Protein AF-A0A8E2AVJ6-F1 (afdb_monomer_lite)

Foldseek 3Di:
DDDDDPVVVVVVVVVLCVDPVSVVQVVLLVVLLVLLVVLAQDDVLQVCLVPLLLLLLLLLLVPQFDCVPSVVLSVVCCVQQVALVSLLPDDLVVQLVSRPVRPPSNVSSVQNNQLSVVCVVQNQDQPPWDFAPEWDWAWDDDPDPRDIDIDIDGDGTDSCRVGRNPYQSSVLSNQCRHNDDCSNQPRQGPDPSSQLNLQSCCCNVVQFGADSRPGTDHGNDSVNSNVSSCVSDPDDD

Structure (mmCIF, N/CA/C/O backbone):
data_AF-A0A8E2AVJ6-F1
#
_entry.id   AF-A0A8E2AVJ6-F1
#
loop_
_atom_site.group_PDB
_atom_site.id
_atom_site.type_symbol
_atom_site.label_atom_id
_atom_site.label_alt_id
_atom_site.label_comp_id
_atom_site.label_asym_id
_atom_site.label_entity_id
_atom_site.label_seq_id
_atom_site.pdbx_PDB_ins_code
_atom_site.Cartn_x
_atom_site.Cartn_y
_atom_site.Cartn_z
_atom_site.occupancy
_atom_site.B_iso_or_equiv
_atom_site.auth_seq_id
_atom_site.auth_comp_id
_atom_site.auth_asym_id
_atom_site.auth_atom_id
_atom_site.pdbx_PDB_model_num
ATOM 1 N N . MET A 1 1 ? -4.496 10.440 -44.501 1.00 38.56 1 MET A N 1
ATOM 2 C CA . MET A 1 1 ? -4.068 9.727 -43.278 1.00 38.56 1 MET A CA 1
ATOM 3 C C . MET A 1 1 ? -4.350 8.251 -43.490 1.00 38.56 1 MET A C 1
ATOM 5 O O . MET A 1 1 ? -5.508 7.864 -43.513 1.00 38.56 1 MET A O 1
ATOM 9 N N . SER A 1 2 ? -3.308 7.478 -43.796 1.00 46.31 2 SER A N 1
ATOM 10 C CA . SER A 1 2 ? -3.407 6.064 -44.172 1.00 46.31 2 SER A CA 1
ATOM 11 C C . SER A 1 2 ? -3.612 5.195 -42.933 1.00 46.31 2 SER A C 1
ATOM 13 O O . SER A 1 2 ? -2.750 5.167 -42.057 1.00 46.31 2 SER A O 1
ATOM 15 N N . LEU A 1 3 ? -4.740 4.488 -42.880 1.00 50.88 3 LEU A N 1
ATOM 16 C CA . LEU A 1 3 ? -4.953 3.345 -41.998 1.00 50.88 3 LEU A CA 1
ATOM 17 C C . LEU A 1 3 ? -4.082 2.195 -42.522 1.00 50.88 3 LEU A C 1
ATOM 19 O O . LEU A 1 3 ? -4.488 1.485 -43.439 1.00 50.88 3 LEU A O 1
ATOM 23 N N . LEU A 1 4 ? -2.871 2.036 -41.982 1.00 48.78 4 LEU A N 1
ATOM 24 C CA . LEU A 1 4 ? -2.108 0.805 -42.188 1.00 48.78 4 LEU A CA 1
ATOM 25 C C . LEU A 1 4 ? -2.917 -0.354 -41.592 1.00 48.78 4 LEU A C 1
ATOM 27 O O . LEU A 1 4 ? -3.262 -0.348 -40.409 1.00 48.78 4 LEU A O 1
ATOM 31 N N . SER A 1 5 ? -3.258 -1.318 -42.444 1.00 56.50 5 SER A N 1
ATOM 32 C CA . SER A 1 5 ? -3.921 -2.563 -42.065 1.00 56.50 5 SER A CA 1
ATOM 33 C C . SER A 1 5 ? -3.093 -3.287 -40.999 1.00 56.50 5 SER A C 1
ATOM 35 O O . SER A 1 5 ? -1.865 -3.326 -41.082 1.00 56.50 5 SER A O 1
ATOM 37 N N . SER A 1 6 ? -3.733 -3.917 -40.007 1.00 56.34 6 SER A N 1
ATOM 38 C CA . SER A 1 6 ? -3.020 -4.669 -38.957 1.00 56.34 6 SER A CA 1
ATOM 39 C C . SER A 1 6 ? -2.147 -5.805 -39.513 1.00 56.34 6 SER A C 1
ATOM 41 O O . SER A 1 6 ? -1.247 -6.284 -38.817 1.00 56.34 6 SER A O 1
ATOM 43 N N . ALA A 1 7 ? -2.398 -6.234 -40.756 1.00 58.59 7 ALA A N 1
ATOM 44 C CA . ALA A 1 7 ? -1.598 -7.215 -41.479 1.00 58.59 7 ALA A CA 1
ATOM 45 C C . ALA A 1 7 ? -0.201 -6.686 -41.867 1.00 58.59 7 ALA A C 1
ATOM 47 O O . ALA A 1 7 ? 0.767 -7.444 -41.783 1.00 58.59 7 ALA A O 1
ATOM 48 N N . ASP A 1 8 ? -0.076 -5.398 -42.208 1.00 56.91 8 ASP A N 1
ATOM 49 C CA . ASP A 1 8 ? 1.192 -4.784 -42.630 1.00 56.91 8 ASP A CA 1
ATOM 50 C C . ASP A 1 8 ? 2.140 -4.568 -41.444 1.00 56.91 8 ASP A C 1
ATOM 52 O O . ASP A 1 8 ? 3.323 -4.899 -41.526 1.00 56.91 8 ASP A O 1
ATOM 56 N N . ALA A 1 9 ? 1.609 -4.162 -40.285 1.00 58.19 9 ALA A N 1
ATOM 57 C CA . ALA A 1 9 ? 2.394 -4.060 -39.052 1.00 58.19 9 ALA A CA 1
ATOM 58 C C . ALA A 1 9 ? 3.022 -5.415 -38.660 1.00 58.19 9 ALA A C 1
ATOM 60 O O . ALA A 1 9 ? 4.187 -5.493 -38.274 1.00 58.19 9 ALA A O 1
ATOM 61 N N . HIS A 1 10 ? 2.282 -6.519 -38.822 1.00 61.09 10 HIS A N 1
ATOM 62 C CA . HIS A 1 10 ? 2.801 -7.864 -38.548 1.00 61.09 10 HIS A CA 1
ATOM 63 C C . HIS A 1 10 ? 3.882 -8.308 -39.544 1.00 61.09 10 HIS A C 1
ATOM 65 O O . HIS A 1 10 ? 4.732 -9.124 -39.181 1.00 61.09 10 HIS A O 1
ATOM 71 N N . ALA A 1 11 ? 3.867 -7.815 -40.785 1.00 67.25 11 ALA A N 1
ATOM 72 C CA . ALA A 1 11 ? 4.906 -8.105 -41.770 1.00 67.25 11 ALA A CA 1
ATOM 73 C C . ALA A 1 11 ? 6.222 -7.384 -41.430 1.00 67.25 11 ALA A C 1
ATOM 75 O O . ALA A 1 11 ? 7.287 -8.004 -41.488 1.00 67.25 11 ALA A O 1
ATOM 76 N N . GLU A 1 12 ? 6.154 -6.129 -40.980 1.00 68.19 12 GLU A N 1
ATOM 77 C CA . GLU A 1 12 ? 7.322 -5.354 -40.539 1.00 68.19 12 GLU A CA 1
ATOM 78 C C . GLU A 1 12 ? 8.009 -5.975 -39.311 1.00 68.19 12 GLU A C 1
ATOM 80 O O . GLU A 1 12 ? 9.231 -6.149 -39.304 1.00 68.19 12 GLU A O 1
ATOM 85 N N . TYR A 1 13 ? 7.248 -6.433 -38.308 1.00 73.38 13 TYR A N 1
ATOM 86 C CA . TYR A 1 13 ? 7.834 -7.123 -37.149 1.00 73.38 13 TYR A CA 1
ATOM 87 C C . TYR A 1 13 ? 8.531 -8.438 -37.528 1.00 73.38 13 TYR A C 1
ATOM 89 O O . TYR A 1 13 ? 9.578 -8.765 -36.965 1.00 73.38 13 TYR A O 1
ATOM 97 N N . ARG A 1 14 ? 8.014 -9.189 -38.514 1.00 77.25 14 ARG A N 1
ATOM 98 C CA . ARG A 1 14 ? 8.672 -10.423 -38.993 1.00 77.25 14 ARG A CA 1
ATOM 99 C C . ARG A 1 14 ? 10.053 -10.151 -39.585 1.00 77.25 14 ARG A C 1
ATOM 101 O O . ARG A 1 14 ? 10.930 -11.005 -39.459 1.00 77.25 14 ARG A O 1
ATOM 108 N N . LEU A 1 15 ? 10.259 -8.994 -40.215 1.00 82.88 15 LEU A N 1
ATOM 109 C CA . LEU A 1 15 ? 11.565 -8.603 -40.748 1.00 82.88 15 LEU A CA 1
ATOM 110 C C . LEU A 1 15 ? 12.562 -8.302 -39.623 1.00 82.88 15 LEU A C 1
ATOM 112 O O . LEU A 1 15 ? 13.710 -8.736 -39.708 1.00 82.88 15 LEU A O 1
ATOM 116 N N . LEU A 1 16 ? 12.121 -7.666 -38.532 1.00 83.81 16 LEU A N 1
ATOM 117 C CA . LEU A 1 16 ? 12.961 -7.435 -37.351 1.00 83.81 16 LEU A CA 1
ATOM 118 C C . LEU A 1 16 ? 13.447 -8.750 -36.730 1.00 83.81 16 LEU A C 1
ATOM 120 O O . LEU A 1 16 ? 14.627 -8.879 -36.420 1.00 83.81 16 LEU A O 1
ATOM 124 N N . PHE A 1 17 ? 12.590 -9.771 -36.632 1.00 82.56 17 PHE A N 1
ATOM 125 C CA . PHE A 1 17 ? 12.992 -11.082 -36.100 1.00 82.56 17 PHE A CA 1
ATOM 126 C C . PHE A 1 17 ? 14.000 -11.844 -36.974 1.00 82.56 17 PHE A C 1
ATOM 128 O O . PHE A 1 17 ? 14.645 -12.772 -36.481 1.00 82.56 17 PHE A O 1
ATOM 135 N N . ARG A 1 18 ? 14.177 -11.459 -38.246 1.00 88.75 18 ARG A N 1
ATOM 136 C CA . ARG A 1 18 ? 15.250 -11.991 -39.104 1.00 88.75 18 ARG A CA 1
ATOM 137 C C . ARG A 1 18 ? 16.607 -11.349 -38.813 1.00 88.75 18 ARG A C 1
ATOM 139 O O . ARG A 1 18 ? 17.624 -11.936 -39.169 1.00 88.75 18 ARG A O 1
ATOM 146 N N . ASN A 1 19 ? 16.642 -10.183 -38.165 1.00 92.81 19 ASN A N 1
ATOM 147 C CA . ASN A 1 19 ? 17.881 -9.535 -37.751 1.00 92.81 19 ASN A CA 1
ATOM 148 C C . ASN A 1 19 ? 18.444 -10.233 -36.488 1.00 92.81 19 ASN A C 1
ATOM 150 O O . ASN A 1 19 ? 17.782 -10.226 -35.444 1.00 92.81 19 ASN A O 1
ATOM 154 N N . PRO A 1 20 ? 19.661 -10.812 -36.534 1.00 93.62 20 PRO A N 1
ATOM 155 C CA . PRO A 1 20 ? 20.232 -11.531 -35.392 1.00 93.62 20 PRO A CA 1
ATOM 156 C C . PRO A 1 20 ? 20.417 -10.665 -34.140 1.00 93.62 20 PRO A C 1
ATOM 158 O O . PRO A 1 20 ? 20.175 -11.142 -33.032 1.00 93.62 20 PRO A O 1
ATOM 161 N N . CYS A 1 21 ? 20.790 -9.391 -34.302 1.00 92.38 21 CYS A N 1
ATOM 162 C CA . CYS A 1 21 ? 20.973 -8.460 -33.189 1.00 92.38 21 CYS A CA 1
ATOM 163 C C . CYS A 1 21 ? 19.642 -8.164 -32.496 1.00 92.38 21 CYS A C 1
ATOM 165 O O . CYS A 1 21 ? 19.563 -8.230 -31.270 1.00 92.38 21 CYS A O 1
ATOM 167 N N . PHE A 1 22 ? 18.582 -7.907 -33.270 1.00 92.31 22 PHE A N 1
ATOM 168 C CA . PHE A 1 22 ? 17.245 -7.705 -32.713 1.00 92.31 22 PHE A CA 1
ATOM 169 C C . PHE A 1 22 ? 16.729 -8.967 -32.021 1.00 92.31 22 PHE A C 1
ATOM 171 O O . PHE A 1 22 ? 16.208 -8.885 -30.914 1.00 92.31 22 PHE A O 1
ATOM 178 N N . ARG A 1 23 ? 16.912 -10.146 -32.629 1.00 92.00 23 ARG A N 1
ATOM 179 C CA . ARG A 1 23 ? 16.519 -11.417 -32.011 1.00 92.00 23 ARG A CA 1
ATOM 180 C C . ARG A 1 23 ? 17.236 -11.634 -30.679 1.00 92.00 23 ARG A C 1
ATOM 182 O O . ARG A 1 23 ? 16.586 -12.018 -29.712 1.00 92.00 23 ARG A O 1
ATOM 189 N N . ASN A 1 24 ? 18.540 -11.369 -30.618 1.00 93.81 24 ASN A N 1
ATOM 190 C CA . ASN A 1 24 ? 19.306 -11.471 -29.379 1.00 93.81 24 ASN A CA 1
ATOM 191 C C . ASN A 1 24 ? 18.798 -10.479 -28.324 1.00 93.81 24 ASN A C 1
ATOM 193 O O . ASN A 1 24 ? 18.493 -10.883 -27.207 1.00 93.81 24 ASN A O 1
ATOM 197 N N . PHE A 1 25 ? 18.624 -9.206 -28.696 1.00 93.19 25 PHE A N 1
ATOM 198 C CA . PHE A 1 25 ? 18.045 -8.190 -27.817 1.00 93.19 25 PHE A CA 1
ATOM 199 C C . PHE A 1 25 ? 16.671 -8.612 -27.281 1.00 93.19 25 PHE A C 1
ATOM 201 O O . PHE A 1 25 ? 16.453 -8.577 -26.075 1.00 93.19 25 PHE A O 1
ATOM 208 N N . TYR A 1 26 ? 15.769 -9.066 -28.155 1.00 92.94 26 TYR A N 1
ATOM 209 C CA . TYR A 1 26 ? 14.426 -9.508 -27.790 1.00 92.94 26 TYR A CA 1
ATOM 210 C C . TYR A 1 26 ? 14.458 -10.671 -26.796 1.00 92.94 26 TYR A C 1
ATOM 212 O O . TYR A 1 26 ? 13.758 -10.637 -25.788 1.00 92.94 26 TYR A O 1
ATOM 220 N N . VAL A 1 27 ? 15.287 -11.689 -27.046 1.00 94.69 27 VAL A N 1
ATOM 221 C CA . VAL A 1 27 ? 15.439 -12.836 -26.137 1.00 94.69 27 VAL A CA 1
ATOM 222 C C . VAL A 1 27 ? 15.935 -12.369 -24.769 1.00 94.69 27 VAL A C 1
ATOM 224 O O . VAL A 1 27 ? 15.353 -12.739 -23.750 1.00 94.69 27 VAL A O 1
ATOM 227 N N . THR A 1 28 ? 16.966 -11.525 -24.734 1.00 96.19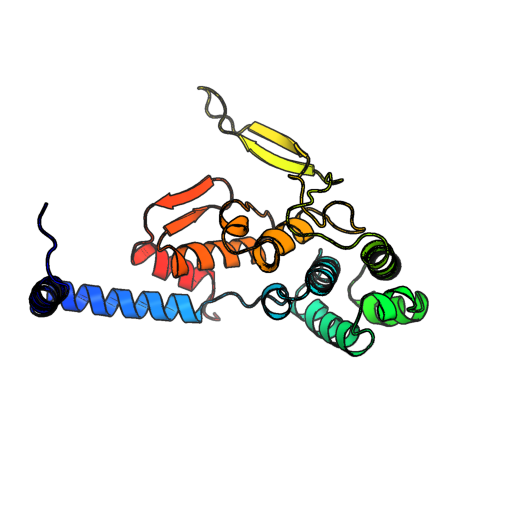 28 THR A N 1
ATOM 228 C CA . THR A 1 28 ? 17.519 -10.989 -23.485 1.00 96.19 28 THR A CA 1
ATOM 229 C C . THR A 1 28 ? 16.489 -10.148 -22.731 1.00 96.19 28 THR A C 1
ATOM 231 O O . THR A 1 28 ? 16.283 -10.358 -21.536 1.00 96.19 28 THR A O 1
ATOM 234 N N . PHE A 1 29 ? 15.775 -9.269 -23.435 1.00 95.81 29 PHE A N 1
ATOM 235 C CA . PHE A 1 29 ? 14.697 -8.460 -22.877 1.00 95.81 29 PHE A CA 1
ATOM 236 C C . PHE A 1 29 ? 13.585 -9.327 -22.280 1.00 95.81 29 PHE A C 1
ATOM 238 O O . PHE A 1 29 ? 13.224 -9.146 -21.121 1.00 95.81 29 PHE A O 1
ATOM 245 N N . MET A 1 30 ? 13.079 -10.317 -23.021 1.00 96.44 30 MET A N 1
ATOM 246 C CA . MET A 1 30 ? 12.016 -11.203 -22.534 1.00 96.44 30 MET A CA 1
ATOM 247 C C . MET A 1 30 ? 12.467 -12.039 -21.330 1.00 96.44 30 MET A C 1
ATOM 249 O O . MET A 1 30 ? 11.681 -12.267 -20.409 1.00 96.44 30 MET A O 1
ATOM 253 N N . CYS A 1 31 ? 13.734 -12.461 -21.291 1.00 96.94 31 CYS A N 1
ATOM 254 C CA . CYS A 1 31 ? 14.319 -13.123 -20.127 1.00 96.94 31 CYS A CA 1
ATOM 255 C C . CYS A 1 31 ? 14.351 -12.202 -18.899 1.00 96.94 31 CYS A C 1
ATOM 257 O O . CYS A 1 31 ? 13.919 -12.621 -17.824 1.00 96.94 31 CYS A O 1
ATOM 259 N N . ALA A 1 32 ? 14.821 -10.960 -19.042 1.00 96.62 32 ALA A N 1
ATOM 260 C CA . ALA A 1 32 ? 14.840 -9.984 -17.952 1.00 96.62 32 ALA A CA 1
ATOM 261 C C . ALA A 1 32 ? 13.423 -9.630 -17.480 1.00 96.62 32 ALA A C 1
ATOM 263 O O . ALA A 1 32 ? 13.143 -9.686 -16.284 1.00 96.62 32 ALA A O 1
ATOM 264 N N . TYR A 1 33 ? 12.499 -9.385 -18.409 1.00 97.19 33 TYR A N 1
ATOM 265 C CA . TYR A 1 33 ? 11.101 -9.086 -18.107 1.00 97.19 33 TYR A CA 1
ATOM 266 C C . TYR A 1 33 ? 10.410 -10.242 -17.366 1.00 97.19 33 TYR A C 1
ATOM 268 O O . TYR A 1 33 ? 9.702 -10.025 -16.383 1.00 97.19 33 TYR A O 1
ATOM 276 N N . ARG A 1 34 ? 10.677 -11.497 -17.761 1.00 97.50 34 ARG A N 1
ATOM 277 C CA . ARG A 1 34 ? 10.186 -12.684 -17.041 1.00 97.50 34 ARG A CA 1
ATOM 278 C C . ARG A 1 34 ? 10.765 -12.785 -15.631 1.00 97.50 34 ARG A C 1
ATOM 280 O O . ARG A 1 34 ? 10.045 -13.162 -14.711 1.00 97.50 34 ARG A O 1
ATOM 287 N N . ARG A 1 35 ? 12.050 -12.479 -15.438 1.00 97.19 35 ARG A N 1
ATOM 288 C CA . ARG A 1 35 ? 12.658 -12.469 -14.097 1.00 97.19 35 ARG A CA 1
ATOM 289 C C . ARG A 1 35 ? 12.039 -11.377 -13.226 1.00 97.19 35 ARG A C 1
ATOM 291 O O . ARG A 1 35 ? 11.692 -11.665 -12.089 1.00 97.19 35 ARG A O 1
ATOM 298 N N . LEU A 1 36 ? 11.809 -10.186 -13.779 1.00 97.38 36 LEU A N 1
ATOM 299 C CA . LEU A 1 36 ? 11.120 -9.100 -13.084 1.00 97.38 36 LEU A CA 1
ATOM 300 C C . LEU A 1 36 ? 9.688 -9.492 -12.690 1.00 97.38 36 LEU A C 1
ATOM 302 O O . LEU A 1 36 ? 9.267 -9.219 -11.570 1.00 97.38 36 LEU A O 1
ATOM 306 N N . TYR A 1 37 ? 8.951 -10.179 -13.569 1.00 97.12 37 TYR A N 1
ATOM 307 C CA . TYR A 1 37 ? 7.633 -10.737 -13.243 1.00 97.12 37 TYR A CA 1
ATOM 308 C C . TYR A 1 37 ? 7.694 -11.677 -12.032 1.00 97.12 37 TYR A C 1
ATOM 310 O O . TYR A 1 37 ? 6.914 -11.530 -11.093 1.00 97.12 37 TYR A O 1
ATOM 318 N N . LEU A 1 38 ? 8.645 -12.615 -12.033 1.00 96.69 38 LEU A N 1
ATOM 319 C CA . LEU A 1 38 ? 8.843 -13.558 -10.930 1.00 96.69 38 LEU A CA 1
ATOM 320 C C . LEU A 1 38 ? 9.338 -12.872 -9.650 1.00 96.69 38 LEU A C 1
ATOM 322 O O . LEU A 1 38 ? 9.121 -13.397 -8.565 1.00 96.69 38 LEU A O 1
ATOM 326 N N . ALA A 1 39 ? 9.953 -11.695 -9.770 1.00 97.00 39 ALA A N 1
ATOM 327 C CA . ALA A 1 39 ? 10.459 -10.920 -8.648 1.00 97.00 39 ALA A CA 1
ATOM 328 C C . ALA A 1 39 ? 9.393 -10.051 -7.949 1.00 97.00 39 ALA A C 1
ATOM 330 O O . ALA A 1 39 ? 9.739 -9.243 -7.083 1.00 97.00 39 ALA A O 1
ATOM 331 N N . LYS A 1 40 ? 8.111 -10.185 -8.319 1.00 97.56 40 LYS A N 1
ATOM 332 C CA . LYS A 1 40 ? 6.998 -9.402 -7.768 1.00 97.56 40 LYS A CA 1
ATOM 333 C C . LYS A 1 40 ? 6.957 -9.469 -6.231 1.00 97.56 40 LYS A C 1
ATOM 335 O O . LYS A 1 40 ? 6.796 -10.560 -5.681 1.00 97.56 40 LYS A O 1
ATOM 340 N N . PRO A 1 41 ? 7.005 -8.324 -5.524 1.00 96.44 41 PRO A N 1
ATOM 341 C CA . PRO A 1 41 ? 6.795 -8.296 -4.080 1.00 96.44 41 PRO A CA 1
ATOM 342 C C . PRO A 1 41 ? 5.394 -8.784 -3.705 1.00 96.44 41 PRO A C 1
ATOM 344 O O . PRO A 1 41 ? 4.395 -8.287 -4.228 1.00 96.44 41 PRO A O 1
ATOM 347 N N . ILE A 1 42 ? 5.323 -9.735 -2.773 1.00 94.81 42 ILE A N 1
ATOM 348 C CA . ILE A 1 42 ? 4.062 -10.299 -2.284 1.00 94.81 42 ILE A CA 1
ATOM 349 C C . ILE A 1 42 ? 3.628 -9.522 -1.043 1.00 94.81 42 ILE A C 1
ATOM 351 O O . ILE A 1 42 ? 4.248 -9.628 0.015 1.00 94.81 42 ILE A O 1
ATOM 355 N N . LEU A 1 43 ? 2.547 -8.755 -1.174 1.00 97.25 43 LEU A N 1
ATOM 356 C CA . LEU A 1 43 ? 1.973 -7.964 -0.090 1.00 97.25 43 LEU A CA 1
ATOM 357 C C . LEU A 1 43 ? 0.563 -8.455 0.233 1.00 97.25 43 LEU A C 1
ATOM 359 O O . LEU A 1 43 ? -0.255 -8.648 -0.665 1.00 97.25 43 LEU A O 1
ATOM 363 N N . ILE A 1 44 ? 0.263 -8.623 1.524 1.00 97.81 44 ILE A N 1
ATOM 364 C CA . ILE A 1 44 ? -1.057 -9.089 1.974 1.00 97.81 44 ILE A CA 1
ATOM 365 C C . ILE A 1 44 ? -2.172 -8.125 1.553 1.00 97.81 44 ILE A C 1
ATOM 367 O O . ILE A 1 44 ? -3.279 -8.565 1.272 1.00 97.81 44 ILE A O 1
ATOM 371 N N . GLN A 1 45 ? -1.868 -6.829 1.427 1.00 98.19 45 GLN A N 1
ATOM 372 C CA . GLN A 1 45 ? -2.806 -5.815 0.951 1.00 98.19 45 GLN A CA 1
ATOM 373 C C . GLN A 1 45 ? -3.324 -6.099 -0.462 1.00 98.19 45 GLN A C 1
ATOM 375 O O . GLN A 1 45 ? -4.473 -5.787 -0.746 1.00 98.19 45 GLN A O 1
ATOM 380 N N . GLU A 1 46 ? -2.512 -6.704 -1.335 1.00 97.25 46 GLU A N 1
ATOM 381 C CA . GLU A 1 46 ? -2.949 -7.080 -2.684 1.00 97.25 46 GLU A CA 1
ATOM 382 C C . GLU A 1 46 ? -3.941 -8.250 -2.650 1.00 97.25 46 GLU A C 1
ATOM 384 O O . GLU A 1 46 ? -4.863 -8.293 -3.456 1.00 97.25 46 GLU A O 1
ATOM 389 N N . GLN A 1 47 ? -3.781 -9.175 -1.699 1.00 97.06 47 GLN A N 1
ATOM 390 C CA . GLN A 1 47 ? -4.645 -10.355 -1.559 1.00 97.06 47 GLN A CA 1
ATOM 391 C C . GLN A 1 47 ? -6.038 -10.026 -1.017 1.00 97.06 47 GLN A C 1
ATOM 393 O O . GLN A 1 47 ? -6.954 -10.823 -1.178 1.00 97.06 47 GLN A O 1
ATOM 398 N N . VAL A 1 48 ? -6.190 -8.878 -0.356 1.00 97.69 48 VAL A N 1
ATOM 399 C CA . VAL A 1 48 ? -7.460 -8.425 0.238 1.00 97.69 48 VAL A CA 1
ATOM 400 C C . VAL A 1 48 ? -7.910 -7.081 -0.335 1.00 97.69 48 VAL A C 1
ATOM 402 O O . VAL A 1 48 ? -8.656 -6.347 0.305 1.00 97.69 48 VAL A O 1
ATOM 405 N N . ALA A 1 49 ? -7.415 -6.727 -1.523 1.00 97.31 49 ALA A N 1
ATOM 406 C CA . ALA A 1 49 ? -7.614 -5.422 -2.152 1.00 97.31 49 ALA A CA 1
ATOM 407 C C . ALA A 1 49 ? -9.085 -5.102 -2.484 1.00 97.31 49 ALA A C 1
ATOM 409 O O . ALA A 1 49 ? -9.443 -3.935 -2.630 1.00 97.31 49 ALA A O 1
ATOM 410 N N . ASP A 1 50 ? -9.928 -6.128 -2.591 1.00 96.62 50 ASP A N 1
ATOM 411 C CA . ASP A 1 50 ? -11.376 -6.039 -2.781 1.00 96.62 50 ASP A CA 1
ATOM 412 C C . ASP A 1 50 ? -12.134 -5.624 -1.507 1.00 96.62 50 ASP A C 1
ATOM 414 O O . ASP A 1 50 ? -13.293 -5.218 -1.581 1.00 96.62 50 ASP A O 1
ATOM 418 N N . ASP A 1 51 ? -11.473 -5.665 -0.348 1.00 97.62 51 ASP A N 1
ATOM 419 C CA . ASP A 1 51 ? -12.030 -5.306 0.952 1.00 97.62 51 ASP A CA 1
ATOM 420 C C . ASP A 1 51 ? -11.166 -4.219 1.631 1.00 97.62 51 ASP A C 1
ATOM 422 O O . ASP A 1 51 ? -10.198 -4.512 2.349 1.00 97.62 51 ASP A O 1
ATOM 426 N N . PRO A 1 52 ? -11.520 -2.927 1.461 1.00 97.38 52 PRO A N 1
ATOM 427 C CA . PRO A 1 52 ? -10.788 -1.824 2.073 1.00 97.38 52 PRO A CA 1
ATOM 428 C C . PRO A 1 52 ? -10.684 -1.917 3.597 1.00 97.38 52 PRO A C 1
ATOM 430 O O . PRO A 1 52 ? -9.700 -1.448 4.169 1.00 97.38 52 PRO A O 1
ATOM 433 N N . TRP A 1 53 ? -11.672 -2.513 4.276 1.00 98.44 53 TRP A N 1
ATOM 434 C CA . TRP A 1 53 ? -11.606 -2.701 5.724 1.00 98.44 53 TRP A CA 1
ATOM 435 C C . TRP A 1 53 ? -10.473 -3.668 6.084 1.00 98.44 53 TRP A C 1
ATOM 437 O O . TRP A 1 53 ? -9.636 -3.339 6.930 1.00 98.44 53 TRP A O 1
ATOM 447 N N . LYS A 1 54 ? -10.354 -4.800 5.380 1.00 98.56 54 LYS A N 1
ATOM 448 C CA . LYS A 1 54 ? -9.236 -5.741 5.565 1.00 98.56 54 LYS A CA 1
ATOM 449 C C . LYS A 1 54 ? -7.880 -5.120 5.244 1.00 98.56 54 LYS A C 1
ATOM 451 O O . LYS A 1 54 ? -6.938 -5.337 6.008 1.00 98.56 54 LYS A O 1
ATOM 456 N N . VAL A 1 55 ? -7.766 -4.305 4.191 1.00 98.50 55 VAL A N 1
ATOM 457 C CA . VAL A 1 55 ? -6.513 -3.582 3.878 1.00 98.50 55 VAL A CA 1
ATOM 458 C C . VAL A 1 55 ? -6.091 -2.671 5.035 1.00 98.50 55 VAL A C 1
ATOM 460 O O . VAL A 1 55 ? -4.918 -2.660 5.415 1.00 98.50 55 VAL A O 1
ATOM 463 N N . LEU A 1 56 ? -7.033 -1.945 5.644 1.00 98.38 56 LEU A N 1
ATOM 464 C CA . LEU A 1 56 ? -6.749 -1.071 6.787 1.00 98.38 56 LEU A CA 1
ATOM 465 C C . LEU A 1 56 ? -6.347 -1.863 8.041 1.00 98.38 56 LEU A C 1
ATOM 467 O O . LEU A 1 56 ? -5.425 -1.453 8.751 1.00 98.38 56 LEU A O 1
ATOM 471 N N . ILE A 1 57 ? -6.977 -3.014 8.297 1.00 98.31 57 ILE A N 1
ATOM 472 C CA . ILE A 1 57 ? -6.596 -3.917 9.395 1.00 98.31 57 ILE A CA 1
ATOM 473 C C . ILE A 1 57 ? -5.181 -4.468 9.180 1.00 98.31 57 ILE A C 1
ATOM 475 O O . ILE A 1 57 ? -4.355 -4.406 10.096 1.00 98.31 57 ILE A O 1
ATOM 479 N N . ALA A 1 58 ? -4.865 -4.936 7.969 1.00 98.12 58 ALA A N 1
ATOM 480 C CA . ALA A 1 58 ? -3.528 -5.408 7.621 1.00 98.12 58 ALA A CA 1
ATOM 481 C C . ALA A 1 58 ? -2.475 -4.308 7.827 1.00 98.12 58 ALA A C 1
ATOM 483 O O . ALA A 1 58 ? -1.463 -4.533 8.496 1.00 98.12 58 ALA A O 1
ATOM 484 N N . ALA A 1 59 ? -2.735 -3.093 7.331 1.00 97.75 59 ALA A N 1
ATOM 485 C CA . ALA A 1 59 ? -1.831 -1.960 7.497 1.00 97.75 59 ALA A CA 1
ATOM 486 C C . ALA A 1 59 ? -1.601 -1.605 8.978 1.00 97.75 59 ALA A C 1
ATOM 488 O O . ALA A 1 59 ? -0.481 -1.280 9.382 1.00 97.75 59 ALA A O 1
ATOM 489 N N . MET A 1 60 ? -2.639 -1.705 9.813 1.00 96.50 60 MET A N 1
ATOM 490 C CA . MET A 1 60 ? -2.538 -1.438 11.248 1.00 96.50 60 MET A CA 1
ATOM 491 C C . MET A 1 60 ? -1.647 -2.453 11.974 1.00 96.50 60 MET A C 1
ATOM 493 O O . MET A 1 60 ? -0.857 -2.059 12.836 1.00 96.50 60 MET A O 1
ATOM 497 N N . LEU A 1 61 ? -1.743 -3.737 11.616 1.00 96.56 61 LEU A N 1
ATOM 498 C CA . LEU A 1 61 ? -0.893 -4.786 12.179 1.00 96.56 61 LEU A CA 1
ATOM 499 C C . LEU A 1 61 ? 0.555 -4.687 11.703 1.00 96.56 61 LEU A C 1
ATOM 501 O O . LEU A 1 61 ? 1.467 -4.894 12.498 1.00 96.56 61 LEU A O 1
ATOM 505 N N . LEU A 1 62 ? 0.772 -4.346 10.432 1.00 96.44 62 LEU A N 1
ATOM 506 C CA . LEU A 1 62 ? 2.100 -4.229 9.822 1.00 96.44 62 LEU A CA 1
ATOM 507 C C . LEU A 1 62 ? 2.866 -2.975 10.275 1.00 96.44 62 LEU A C 1
ATOM 509 O O . LEU A 1 62 ? 4.092 -2.917 10.168 1.00 96.44 62 LEU A O 1
ATOM 513 N N . ASN A 1 63 ? 2.182 -1.971 10.829 1.00 92.38 63 ASN A N 1
ATOM 514 C CA . ASN A 1 63 ? 2.827 -0.743 11.280 1.00 92.38 63 ASN A CA 1
ATOM 515 C C . ASN A 1 63 ? 3.805 -1.005 12.440 1.00 92.38 63 ASN A C 1
ATOM 517 O O . ASN A 1 63 ? 3.382 -1.148 13.584 1.00 92.38 63 ASN A O 1
ATOM 521 N N . LYS A 1 64 ? 5.114 -1.003 12.150 1.00 89.62 64 LYS A N 1
ATOM 522 C CA . LYS A 1 64 ? 6.208 -1.371 13.075 1.00 89.62 64 LYS A CA 1
ATOM 523 C C . LYS A 1 64 ? 6.237 -2.857 13.471 1.00 89.62 64 LYS A C 1
ATOM 525 O O . LYS A 1 64 ? 6.819 -3.200 14.495 1.00 89.62 64 LYS A O 1
ATOM 530 N N . THR A 1 65 ? 5.683 -3.747 12.649 1.00 92.19 65 THR A N 1
ATOM 531 C CA . THR A 1 65 ? 5.770 -5.203 12.852 1.00 92.19 65 THR A CA 1
ATOM 532 C C . THR A 1 65 ? 6.114 -5.891 11.534 1.00 92.19 65 THR A C 1
ATOM 534 O O . THR A 1 65 ? 5.537 -5.590 10.495 1.00 92.19 65 THR A O 1
ATOM 537 N N . ALA A 1 66 ? 7.064 -6.829 11.558 1.00 93.62 66 ALA A N 1
ATOM 538 C CA . ALA A 1 66 ? 7.456 -7.557 10.354 1.00 93.62 66 ALA A CA 1
ATOM 539 C C . ALA A 1 66 ? 6.309 -8.435 9.825 1.00 93.62 66 ALA A C 1
ATOM 541 O O . ALA A 1 66 ? 5.642 -9.127 10.599 1.00 93.62 66 ALA A O 1
ATOM 542 N N . GLY A 1 67 ? 6.144 -8.477 8.498 1.00 94.31 67 GLY A N 1
ATOM 543 C CA . GLY A 1 67 ? 5.089 -9.253 7.839 1.00 94.31 67 GLY A CA 1
ATOM 544 C C . GLY A 1 67 ? 5.075 -10.730 8.230 1.00 94.31 67 GLY A C 1
ATOM 545 O O . GLY A 1 67 ? 4.008 -11.270 8.494 1.00 94.31 67 GLY A O 1
ATOM 546 N N . LYS A 1 68 ? 6.250 -11.351 8.414 1.00 95.19 68 LYS A N 1
ATOM 547 C CA . LYS A 1 68 ? 6.369 -12.750 8.871 1.00 95.19 68 LYS A CA 1
ATOM 548 C C . LYS A 1 68 ? 5.651 -13.058 10.195 1.00 95.19 68 LYS A C 1
ATOM 550 O O . LYS A 1 68 ? 5.339 -14.212 10.450 1.00 95.19 68 LYS A O 1
ATOM 555 N N . HIS A 1 69 ? 5.407 -12.047 11.032 1.00 96.25 69 HIS A N 1
ATOM 556 C CA . HIS A 1 69 ? 4.666 -12.185 12.289 1.00 96.25 69 HIS A CA 1
ATOM 557 C C . HIS A 1 69 ? 3.240 -11.642 12.174 1.00 96.25 69 HIS A C 1
ATOM 559 O O . HIS A 1 69 ? 2.308 -12.253 12.680 1.00 96.25 69 HIS A O 1
ATOM 565 N N . ALA A 1 70 ? 3.058 -10.509 11.492 1.00 96.75 70 ALA A N 1
ATOM 566 C CA . ALA A 1 70 ? 1.751 -9.870 11.375 1.00 96.75 70 ALA A CA 1
ATOM 567 C C . ALA A 1 70 ? 0.782 -10.625 10.447 1.00 96.75 70 ALA A C 1
ATOM 569 O O . ALA A 1 70 ? -0.415 -10.630 10.712 1.00 96.75 70 ALA A O 1
ATOM 570 N N . VAL A 1 71 ? 1.274 -11.256 9.372 1.00 97.69 71 VAL A N 1
ATOM 571 C CA . VAL A 1 71 ? 0.423 -11.912 8.363 1.00 97.69 71 VAL A CA 1
ATOM 572 C C . VAL A 1 71 ? -0.317 -13.133 8.923 1.00 97.69 71 VAL A C 1
ATOM 574 O O . VAL A 1 71 ? -1.529 -13.177 8.740 1.00 97.69 71 VAL A O 1
ATOM 577 N N . PRO A 1 72 ? 0.316 -14.079 9.649 1.00 97.75 72 PRO A N 1
ATOM 578 C CA . PRO A 1 72 ? -0.425 -15.182 10.270 1.00 97.75 72 PRO A CA 1
ATOM 579 C C . PRO A 1 72 ? -1.540 -14.690 11.202 1.00 97.75 72 PRO A C 1
ATOM 581 O O . PRO A 1 72 ? -2.682 -15.116 11.085 1.00 97.75 72 PRO A O 1
ATOM 584 N N . VAL A 1 73 ? -1.241 -13.693 12.042 1.00 97.31 73 VAL A N 1
ATOM 585 C CA . VAL A 1 73 ? -2.229 -13.098 12.955 1.00 97.31 73 VAL A CA 1
ATOM 586 C C . VAL A 1 73 ? -3.361 -12.407 12.196 1.00 97.31 73 VAL A C 1
ATOM 588 O O . VAL A 1 73 ? -4.515 -12.484 12.603 1.00 97.31 73 VAL A O 1
ATOM 591 N N . PHE A 1 74 ? -3.059 -11.735 11.084 1.00 98.06 74 PHE A N 1
ATOM 592 C CA . PHE A 1 74 ? -4.077 -11.143 10.220 1.00 98.06 74 PHE A CA 1
ATOM 593 C C . PHE A 1 74 ? -5.035 -12.202 9.650 1.00 98.06 74 PHE A C 1
ATOM 595 O O . PHE A 1 74 ? -6.249 -11.983 9.635 1.00 98.06 74 PHE A O 1
ATOM 602 N N . LEU A 1 75 ? -4.511 -13.347 9.208 1.00 97.50 75 LEU A N 1
ATOM 603 C CA . LEU A 1 75 ? -5.328 -14.454 8.705 1.00 97.50 75 LEU A CA 1
ATOM 604 C C . LEU A 1 75 ? -6.221 -15.022 9.817 1.00 97.50 75 LEU A C 1
ATOM 606 O O . LEU A 1 75 ? -7.427 -15.142 9.619 1.00 97.50 75 LEU A O 1
ATOM 610 N N . ASP A 1 76 ? -5.674 -15.245 11.014 1.00 96.75 76 ASP A N 1
ATOM 611 C CA . ASP A 1 76 ? -6.451 -15.707 12.173 1.00 96.75 76 ASP A CA 1
ATOM 612 C C . ASP A 1 76 ? -7.566 -14.717 12.552 1.00 96.75 76 ASP A C 1
ATOM 614 O O . ASP A 1 76 ? -8.706 -15.110 12.820 1.00 96.75 76 ASP A O 1
ATOM 618 N N . LEU A 1 77 ? -7.261 -13.412 12.548 1.00 95.81 77 LEU A N 1
ATOM 619 C CA . LEU A 1 77 ? -8.245 -12.362 12.815 1.00 95.81 77 LEU A CA 1
ATOM 620 C C . LEU A 1 77 ? -9.374 -12.363 11.795 1.00 95.81 77 LEU A C 1
ATOM 622 O O . LEU A 1 77 ? -10.537 -12.279 12.182 1.00 95.81 77 LEU A O 1
ATOM 626 N N . THR A 1 78 ? -9.033 -12.413 10.510 1.00 95.94 78 THR A N 1
ATOM 627 C CA . THR A 1 78 ? -10.016 -12.321 9.427 1.00 95.94 78 THR A CA 1
ATOM 628 C C . THR A 1 78 ? -10.801 -13.609 9.235 1.00 95.94 78 THR A C 1
ATOM 630 O O . THR A 1 78 ? -11.901 -13.544 8.701 1.00 95.94 78 THR A O 1
ATOM 633 N N . GLU A 1 79 ? -10.323 -14.747 9.740 1.00 96.50 79 GLU A N 1
ATOM 634 C CA . GLU A 1 79 ? -11.123 -15.967 9.838 1.00 96.50 79 GLU A CA 1
ATOM 635 C C . GLU A 1 79 ? -12.088 -15.920 11.034 1.00 96.50 79 GLU A C 1
ATOM 637 O O . GLU A 1 79 ? -13.261 -16.275 10.902 1.00 96.50 79 GLU A O 1
ATOM 642 N N . ARG A 1 80 ? -11.633 -15.427 12.195 1.00 97.00 80 ARG A N 1
ATOM 643 C CA . ARG A 1 80 ? -12.453 -15.343 13.417 1.00 97.00 80 ARG A CA 1
ATOM 644 C C . ARG A 1 80 ? -13.503 -14.232 13.370 1.00 97.00 80 ARG A C 1
ATOM 646 O O . ARG A 1 80 ? -14.618 -14.415 13.856 1.00 97.00 80 ARG A O 1
ATOM 653 N N . TRP A 1 81 ? -13.157 -13.087 12.793 1.00 98.00 81 TRP A N 1
ATOM 654 C CA . TRP A 1 81 ? -14.013 -11.913 12.638 1.00 98.00 81 TRP A CA 1
ATOM 655 C C . TRP A 1 81 ? -14.014 -11.482 11.171 1.00 98.00 81 TRP A C 1
ATOM 657 O O . TRP A 1 81 ? -13.326 -10.546 10.774 1.00 98.00 81 TRP A O 1
ATOM 667 N N . LYS A 1 82 ? -14.810 -12.187 10.360 1.00 97.56 82 LYS A N 1
ATOM 668 C CA . LYS A 1 82 ? -14.834 -12.053 8.890 1.00 97.56 82 LYS A CA 1
ATOM 669 C C . LYS A 1 82 ? -15.303 -10.694 8.374 1.00 97.56 82 LYS A C 1
ATOM 671 O O . LYS A 1 82 ? -15.029 -10.361 7.225 1.00 97.56 82 LYS A O 1
ATOM 676 N N . THR A 1 83 ? -16.030 -9.938 9.195 1.00 98.06 83 THR A N 1
ATOM 677 C CA . THR A 1 83 ? -16.691 -8.692 8.797 1.00 98.06 83 THR A CA 1
ATOM 678 C C . THR A 1 83 ? -16.435 -7.574 9.809 1.00 98.06 83 THR A C 1
ATOM 680 O O . THR A 1 83 ? -16.213 -7.861 10.996 1.00 98.06 83 THR A O 1
ATOM 683 N N . PRO A 1 84 ? -16.541 -6.294 9.397 1.00 98.31 84 PRO A N 1
ATOM 684 C CA . PRO A 1 84 ? -16.474 -5.174 10.331 1.00 98.31 84 PRO A CA 1
ATOM 685 C C . PRO A 1 84 ? -17.540 -5.272 11.432 1.00 98.31 84 PRO A C 1
ATOM 687 O O . PRO A 1 84 ? -17.255 -4.935 12.577 1.00 98.31 84 PRO A O 1
ATOM 690 N N . GLN A 1 85 ? -18.733 -5.808 11.141 1.00 98.50 85 GLN A N 1
ATOM 691 C CA . GLN A 1 85 ? -19.780 -6.063 12.139 1.00 98.50 85 GLN A CA 1
ATOM 692 C C . GLN A 1 85 ? -19.283 -7.009 13.235 1.00 98.50 85 GLN A C 1
ATOM 694 O O . GLN A 1 85 ? -19.343 -6.663 14.414 1.00 98.50 85 GLN A O 1
ATOM 699 N N . ALA A 1 86 ? -18.732 -8.166 12.860 1.00 98.38 86 ALA A N 1
ATOM 700 C CA . ALA A 1 86 ? -18.221 -9.137 13.822 1.00 98.38 86 ALA A CA 1
ATOM 701 C C . ALA A 1 86 ? -17.068 -8.556 14.657 1.00 98.38 86 ALA A C 1
ATOM 703 O O . ALA A 1 86 ? -17.054 -8.711 15.877 1.00 98.38 86 ALA A O 1
ATOM 704 N N . MET A 1 87 ? -16.131 -7.847 14.018 1.00 98.44 87 MET A N 1
ATOM 705 C CA . MET A 1 87 ? -14.999 -7.222 14.710 1.00 98.44 87 MET A CA 1
ATOM 706 C C . MET A 1 87 ? -15.435 -6.086 15.646 1.00 98.44 87 MET A C 1
ATOM 708 O O . MET A 1 87 ? -14.870 -5.923 16.724 1.00 98.44 87 MET A O 1
ATOM 712 N N . SER A 1 88 ? -16.461 -5.313 15.279 1.00 98.19 88 SER A N 1
ATOM 713 C CA . SER A 1 88 ? -16.970 -4.195 16.090 1.00 98.19 88 SER A CA 1
ATOM 714 C C . SER A 1 88 ? -17.552 -4.631 17.441 1.00 98.19 88 SER A C 1
ATOM 716 O O . SER A 1 88 ? -17.584 -3.836 18.383 1.00 98.19 88 SER A O 1
ATOM 718 N N . LEU A 1 89 ? -17.984 -5.895 17.522 1.00 97.88 89 LEU A N 1
ATOM 719 C CA . LEU A 1 89 ? -18.537 -6.550 18.708 1.00 97.88 89 LEU A CA 1
ATOM 720 C C . LEU A 1 89 ? -17.501 -7.425 19.432 1.00 97.88 89 LEU A C 1
ATOM 722 O O . LEU A 1 89 ? -17.828 -8.073 20.427 1.00 97.88 89 LEU A O 1
ATOM 726 N N . ALA A 1 90 ? -16.260 -7.484 18.936 1.00 97.62 90 ALA A N 1
ATOM 727 C CA . ALA A 1 90 ? -15.216 -8.287 19.549 1.00 97.62 90 ALA A CA 1
ATOM 728 C C . ALA A 1 90 ? -14.904 -7.781 20.961 1.00 97.62 90 ALA A C 1
ATOM 730 O O . ALA A 1 90 ? -14.842 -6.577 21.222 1.00 97.62 90 ALA A O 1
ATOM 731 N N . ARG A 1 91 ? -14.654 -8.713 21.884 1.00 95.62 91 ARG A N 1
ATOM 732 C CA . ARG A 1 91 ? -14.196 -8.346 23.223 1.00 95.62 91 ARG A CA 1
ATOM 733 C C . ARG A 1 91 ? -12.742 -7.841 23.161 1.00 95.62 91 ARG A C 1
ATOM 735 O O . ARG A 1 91 ? -11.892 -8.561 22.626 1.00 95.62 91 ARG A O 1
ATOM 742 N N . PRO A 1 92 ? -12.428 -6.650 23.713 1.00 93.94 92 PRO A N 1
ATOM 743 C CA . PRO A 1 92 ? -11.084 -6.075 23.626 1.00 93.94 92 PRO A CA 1
ATOM 744 C C . PRO A 1 92 ? -9.973 -6.935 24.236 1.00 93.94 92 PRO A C 1
ATOM 746 O O . PRO A 1 92 ? -8.875 -6.960 23.690 1.00 93.94 92 PRO A O 1
ATOM 749 N N . ASP A 1 93 ? -10.256 -7.642 25.332 1.00 94.62 93 ASP A N 1
ATOM 750 C CA . ASP A 1 93 ? -9.310 -8.523 26.027 1.00 94.62 93 ASP A CA 1
ATOM 751 C C . ASP A 1 93 ? -8.938 -9.744 25.177 1.00 94.62 93 ASP A C 1
ATOM 753 O O . ASP A 1 93 ? -7.762 -10.036 24.987 1.00 94.62 93 ASP A O 1
ATOM 757 N N . VAL A 1 94 ? -9.934 -10.390 24.566 1.00 95.38 94 VAL A N 1
ATOM 758 C CA . VAL A 1 94 ? -9.728 -11.540 23.671 1.00 95.38 94 VAL A CA 1
ATOM 759 C C . VAL A 1 94 ? -8.909 -11.145 22.440 1.00 95.38 94 VAL A C 1
ATOM 761 O O . VAL A 1 94 ? -8.042 -11.898 21.996 1.00 95.38 94 VAL A O 1
ATOM 764 N N . LEU A 1 95 ? -9.185 -9.968 21.873 1.00 96.38 95 LEU A N 1
ATOM 765 C CA . LEU A 1 95 ? -8.429 -9.447 20.738 1.00 96.38 95 LEU A CA 1
ATOM 766 C C . LEU A 1 95 ? -7.000 -9.061 21.142 1.00 96.38 95 LEU A C 1
ATOM 768 O O . LEU A 1 95 ? -6.056 -9.366 20.417 1.00 96.38 95 LEU A O 1
ATOM 772 N N . GLU A 1 96 ? -6.828 -8.404 22.291 1.00 96.06 96 GLU A N 1
ATOM 773 C CA . GLU A 1 96 ? -5.511 -8.058 22.826 1.00 96.06 96 GLU A CA 1
ATOM 774 C C . GLU A 1 96 ? -4.658 -9.304 23.058 1.00 96.06 96 GLU A C 1
ATOM 776 O O . GLU A 1 96 ? -3.511 -9.331 22.618 1.00 96.06 96 GLU A O 1
ATOM 781 N N . ASP A 1 97 ? -5.211 -10.349 23.673 1.00 95.38 97 ASP A N 1
ATOM 782 C CA . ASP A 1 97 ? -4.494 -11.598 23.927 1.00 95.38 97 ASP A CA 1
ATOM 783 C C . ASP A 1 97 ? -3.958 -12.244 22.650 1.00 95.38 97 ASP A C 1
ATOM 785 O O . ASP A 1 97 ? -2.841 -12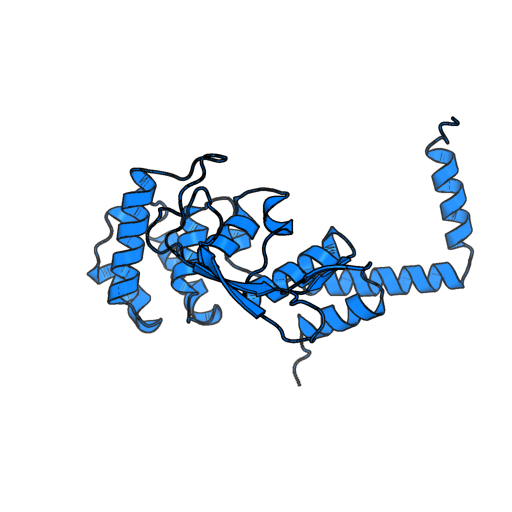.767 22.651 1.00 95.38 97 ASP A O 1
ATOM 789 N N . LEU A 1 98 ? -4.712 -12.145 21.554 1.00 94.06 98 LEU A N 1
ATOM 790 C CA . LEU A 1 98 ? -4.299 -12.657 20.253 1.00 94.06 98 LEU A CA 1
ATOM 791 C C . LEU A 1 98 ? -3.144 -11.845 19.649 1.00 94.06 98 LEU A C 1
ATOM 793 O O . LEU A 1 98 ? -2.230 -12.423 19.069 1.00 94.06 98 LEU A O 1
ATOM 797 N N . ILE A 1 99 ? -3.146 -10.516 19.794 1.00 95.19 99 ILE A N 1
ATOM 798 C CA . ILE A 1 99 ? -2.202 -9.636 19.079 1.00 95.19 99 ILE A CA 1
ATOM 799 C C . ILE A 1 99 ? -1.070 -9.073 19.951 1.00 95.19 99 ILE A C 1
ATOM 801 O O . ILE A 1 99 ? -0.152 -8.448 19.419 1.00 95.19 99 ILE A O 1
ATOM 805 N N . LYS A 1 100 ? -1.097 -9.260 21.278 1.00 92.62 100 LYS A N 1
ATOM 806 C CA . LYS A 1 100 ? -0.145 -8.629 22.218 1.00 92.62 100 LYS A CA 1
ATOM 807 C C . LYS A 1 100 ? 1.316 -8.936 21.910 1.00 92.62 100 LYS A C 1
ATOM 809 O O . LYS A 1 100 ? 2.168 -8.068 22.089 1.00 92.62 100 LYS A O 1
ATOM 814 N N . HIS A 1 101 ? 1.594 -10.125 21.382 1.00 93.25 101 HIS A N 1
ATOM 815 C CA . HIS A 1 101 ? 2.937 -10.558 21.000 1.00 93.25 101 HIS A CA 1
ATOM 816 C C . HIS A 1 101 ? 3.519 -9.777 19.803 1.00 93.25 101 HIS A C 1
ATOM 818 O O . HIS A 1 101 ? 4.729 -9.786 19.600 1.00 93.25 101 HIS A O 1
ATOM 824 N N . LEU A 1 102 ? 2.689 -9.058 19.036 1.00 92.81 102 LEU A N 1
ATOM 825 C CA . LEU A 1 102 ? 3.131 -8.175 17.950 1.00 92.81 102 LEU A CA 1
ATOM 826 C C . LEU A 1 102 ? 3.587 -6.788 18.439 1.00 92.81 102 LEU A C 1
ATOM 828 O O . LEU A 1 102 ? 4.038 -5.975 17.628 1.00 92.81 102 LEU A O 1
ATOM 832 N N . GLY A 1 103 ? 3.444 -6.507 19.739 1.00 89.00 103 GLY A N 1
ATOM 833 C CA . GLY A 1 103 ? 3.661 -5.194 20.339 1.00 89.00 103 GLY A CA 1
ATOM 834 C C . GLY A 1 103 ? 2.438 -4.278 20.232 1.00 89.00 103 GLY A C 1
ATOM 835 O O . GLY A 1 103 ? 1.594 -4.420 19.346 1.00 89.00 103 GLY A O 1
ATOM 836 N N . LEU A 1 104 ? 2.337 -3.317 21.160 1.00 86.25 104 LEU A N 1
ATOM 837 C CA . LEU A 1 104 ? 1.248 -2.326 21.225 1.00 86.25 104 LEU A CA 1
ATOM 838 C C . LEU A 1 104 ? -0.166 -2.945 21.308 1.00 86.25 104 LEU A C 1
ATOM 840 O O . LEU A 1 104 ? -1.137 -2.317 20.882 1.00 86.25 104 LEU A O 1
ATOM 844 N N . GLY A 1 105 ? -0.288 -4.157 21.867 1.00 86.75 105 GLY A N 1
ATOM 845 C CA . GLY A 1 105 ? -1.514 -4.967 21.854 1.00 86.75 105 GLY A CA 1
ATOM 846 C C . GLY A 1 105 ? -2.762 -4.213 22.304 1.00 86.75 105 GLY A C 1
ATOM 847 O O . GLY A 1 105 ? -3.699 -4.082 21.524 1.00 86.75 105 GLY A O 1
ATOM 848 N N . LYS A 1 106 ? -2.730 -3.619 23.502 1.00 90.94 106 LYS A N 1
ATOM 849 C CA . LYS A 1 106 ? -3.841 -2.835 24.069 1.00 90.94 106 LYS A CA 1
ATOM 850 C C . LYS A 1 106 ? -4.315 -1.684 23.180 1.00 90.94 106 LYS A C 1
ATOM 852 O O . LYS A 1 106 ? -5.510 -1.432 23.042 1.00 90.94 106 LYS A O 1
ATOM 857 N N . GLN A 1 107 ? -3.380 -0.935 22.592 1.00 92.12 107 GLN A N 1
ATOM 858 C CA . GLN A 1 107 ? -3.731 0.197 21.734 1.00 92.12 107 GLN A CA 1
ATOM 859 C C . GLN A 1 107 ? -4.273 -0.290 20.389 1.00 92.12 107 GLN A C 1
ATOM 861 O O . GLN A 1 107 ? -5.256 0.260 19.893 1.00 92.12 107 GLN A O 1
ATOM 866 N N . ARG A 1 108 ? -3.655 -1.325 19.809 1.00 93.38 108 ARG A N 1
ATOM 867 C CA . ARG A 1 108 ? -4.079 -1.915 18.537 1.00 93.38 108 ARG A CA 1
ATOM 868 C C . ARG A 1 108 ? -5.448 -2.577 18.642 1.00 93.38 108 ARG A C 1
ATOM 870 O O . ARG A 1 108 ? -6.272 -2.336 17.771 1.00 93.38 108 ARG A O 1
ATOM 877 N N . SER A 1 109 ? -5.724 -3.332 19.704 1.00 95.88 109 SER A N 1
ATOM 878 C CA . SER A 1 109 ? -7.006 -4.025 19.886 1.00 95.88 109 SER A CA 1
ATOM 879 C C . SER A 1 109 ? -8.153 -3.022 19.960 1.00 95.88 109 SER A C 1
ATOM 881 O O . SER A 1 109 ? -9.106 -3.107 19.186 1.00 95.88 109 SER A O 1
ATOM 883 N N . LYS A 1 110 ? -8.005 -1.985 20.795 1.00 96.25 110 LYS A N 1
ATOM 884 C CA . LYS A 1 110 ? -8.962 -0.876 20.864 1.00 96.25 110 LYS A CA 1
ATOM 885 C C . LYS A 1 110 ? -9.159 -0.218 19.498 1.00 96.25 110 LYS A C 1
ATOM 887 O O . LYS A 1 110 ? -10.291 0.041 19.106 1.00 96.25 110 LYS A O 1
ATOM 892 N N . ARG A 1 111 ? -8.069 0.048 18.774 1.00 96.19 111 ARG A N 1
ATOM 893 C CA . ARG A 1 111 ? -8.111 0.745 17.483 1.00 96.19 111 ARG A CA 1
ATOM 894 C C . ARG A 1 111 ? -8.763 -0.080 16.376 1.00 96.19 111 ARG A C 1
ATOM 896 O O . ARG A 1 111 ? -9.472 0.497 15.565 1.00 96.19 111 ARG A O 1
ATOM 903 N N . ILE A 1 112 ? -8.550 -1.393 16.351 1.00 97.69 112 ILE A N 1
ATOM 904 C CA . ILE A 1 112 ? -9.181 -2.324 15.405 1.00 97.69 112 ILE A CA 1
ATOM 905 C C . ILE A 1 112 ? -10.703 -2.352 15.606 1.00 97.69 112 ILE A C 1
ATOM 907 O O . ILE A 1 112 ? -11.461 -2.258 14.638 1.00 97.69 112 ILE A O 1
ATOM 911 N N . ILE A 1 113 ? -11.151 -2.434 16.862 1.00 98.25 113 ILE A N 1
ATOM 912 C CA . ILE A 1 113 ? -12.579 -2.415 17.204 1.00 98.25 113 ILE A CA 1
ATOM 913 C C . ILE A 1 113 ? -13.187 -1.055 16.839 1.00 98.25 113 ILE A C 1
ATOM 915 O O . ILE A 1 113 ? -14.196 -1.005 16.140 1.00 98.25 113 ILE A O 1
ATOM 919 N N . GLU A 1 114 ? -12.536 0.045 17.236 1.00 98.25 114 GLU A N 1
ATOM 920 C CA . GLU A 1 114 ? -12.968 1.417 16.927 1.00 98.25 114 GLU A CA 1
ATOM 921 C C . GLU A 1 114 ? -13.046 1.662 15.411 1.00 98.25 114 GLU A C 1
ATOM 923 O O . GLU A 1 114 ? -14.041 2.192 14.921 1.00 98.25 114 GLU A O 1
ATOM 928 N N . LEU A 1 115 ? -12.030 1.234 14.652 1.00 98.38 115 LEU A N 1
ATOM 929 C CA . LEU A 1 115 ? -12.026 1.289 13.189 1.00 98.38 115 LEU A CA 1
ATOM 930 C C . LEU A 1 115 ? -13.263 0.595 12.627 1.00 98.38 115 LEU A C 1
ATOM 932 O O . LEU A 1 115 ? -13.955 1.169 11.795 1.00 98.38 115 LEU A O 1
ATOM 936 N N . SER A 1 116 ? -13.554 -0.613 13.104 1.00 98.62 116 SER A N 1
ATOM 937 C CA . SER A 1 116 ? -14.676 -1.414 12.615 1.00 98.62 116 SER A CA 1
ATOM 938 C C . SER A 1 116 ? -16.025 -0.775 12.950 1.00 98.62 116 SER A C 1
ATOM 940 O O . SER A 1 116 ? -16.912 -0.754 12.106 1.00 98.62 116 SER A O 1
ATOM 942 N N . GLN A 1 117 ? -16.170 -0.178 14.136 1.00 98.62 117 GLN A N 1
ATOM 943 C CA . GLN A 1 117 ? -17.374 0.566 14.527 1.00 98.62 117 GLN A CA 1
ATOM 944 C C . GLN A 1 117 ? -17.606 1.795 13.637 1.00 98.62 117 GLN A C 1
ATOM 946 O O . GLN A 1 117 ? -18.703 1.975 13.109 1.00 98.62 117 GLN A O 1
ATOM 951 N N . VAL A 1 118 ? -16.575 2.620 13.424 1.00 98.38 118 VAL A N 1
ATOM 952 C CA . VAL A 1 118 ? -16.686 3.819 12.574 1.00 98.38 118 VAL A CA 1
ATOM 953 C C . VAL A 1 118 ? -16.903 3.436 11.109 1.00 98.38 118 VAL A C 1
ATOM 955 O O . VAL A 1 118 ? -17.689 4.087 10.431 1.00 98.38 118 VAL A O 1
ATOM 958 N N . TYR A 1 119 ? -16.278 2.355 10.635 1.00 98.38 119 TYR A N 1
ATOM 959 C CA . TYR A 1 119 ? -16.469 1.848 9.275 1.00 98.38 119 TYR A CA 1
ATOM 960 C C . TYR A 1 119 ? -17.935 1.490 8.992 1.00 98.38 119 TYR A C 1
ATOM 962 O O . TYR A 1 119 ? -18.414 1.719 7.890 1.00 98.38 119 TYR A O 1
ATOM 970 N N . LEU A 1 120 ? -18.666 0.954 9.975 1.00 98.25 120 LEU A N 1
ATOM 971 C CA . LEU A 1 120 ? -20.088 0.620 9.816 1.00 98.25 120 LEU A CA 1
ATOM 972 C C . LEU A 1 120 ? -20.989 1.851 9.786 1.00 98.25 120 LEU A C 1
ATOM 974 O O . LEU A 1 120 ? -21.950 1.882 9.024 1.00 98.25 120 LEU A O 1
ATOM 978 N N . GLY A 1 121 ? -20.701 2.838 10.636 1.00 97.69 121 GLY A N 1
ATOM 979 C CA . GLY A 1 121 ? -21.490 4.068 10.700 1.00 97.69 121 GLY A CA 1
ATOM 980 C C . GLY A 1 121 ? -21.230 5.006 9.524 1.00 97.69 121 GLY A C 1
ATOM 981 O O . GLY A 1 121 ? -22.108 5.776 9.146 1.00 97.69 121 GLY A O 1
ATOM 982 N N . ASP A 1 122 ? -20.027 4.949 8.957 1.00 96.75 122 ASP A N 1
ATOM 983 C CA . ASP A 1 122 ? -19.565 5.877 7.936 1.00 96.75 122 ASP A CA 1
ATOM 984 C C . ASP A 1 122 ? -18.581 5.194 6.961 1.00 96.75 122 ASP A C 1
ATOM 986 O O . ASP A 1 122 ? -17.372 5.477 6.984 1.00 96.75 122 ASP A O 1
ATOM 990 N N . PRO A 1 123 ? -19.067 4.237 6.145 1.00 96.31 123 PRO A N 1
ATOM 991 C CA . PRO A 1 123 ? -18.220 3.452 5.258 1.00 96.31 123 PRO A CA 1
ATOM 992 C C . PRO A 1 123 ? -17.608 4.315 4.143 1.00 96.31 123 PRO A C 1
ATOM 994 O O . PRO A 1 123 ? -18.208 5.304 3.712 1.00 96.31 123 PRO A O 1
ATOM 997 N N . PRO A 1 124 ? -16.426 3.942 3.622 1.00 95.44 124 PRO A N 1
ATOM 998 C CA . PRO A 1 124 ? -15.823 4.620 2.481 1.00 95.44 124 PRO A CA 1
ATOM 999 C C . PRO A 1 124 ? -16.724 4.527 1.249 1.00 95.44 124 PRO A C 1
ATOM 1001 O O . PRO A 1 124 ? -17.126 3.438 0.844 1.00 95.44 124 PRO A O 1
ATOM 1004 N N . ILE A 1 125 ? -16.993 5.670 0.623 1.00 93.50 125 ILE A N 1
ATOM 1005 C CA . ILE A 1 125 ? -17.738 5.746 -0.635 1.00 93.50 125 ILE A CA 1
ATOM 1006 C C . ILE A 1 125 ? -16.759 6.203 -1.72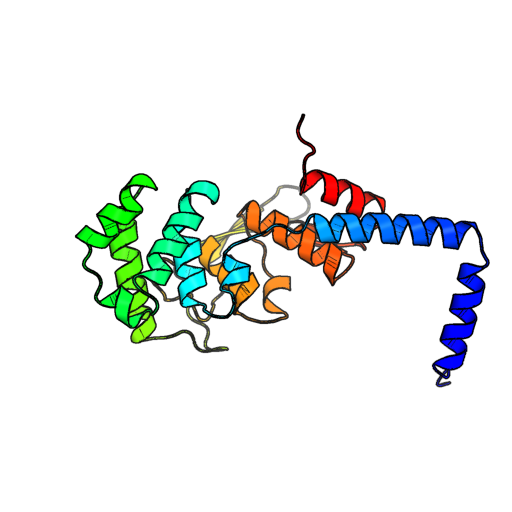5 1.00 93.50 125 ILE A C 1
ATOM 1008 O O . ILE A 1 125 ? -16.120 7.248 -1.552 1.00 93.50 125 ILE A O 1
ATOM 1012 N N . PRO A 1 126 ? -16.615 5.464 -2.842 1.00 88.12 126 PRO A N 1
ATOM 1013 C CA . PRO A 1 126 ? -15.771 5.885 -3.956 1.00 88.12 126 PRO A CA 1
ATOM 1014 C C . PRO A 1 126 ? -16.094 7.317 -4.407 1.00 88.12 126 PRO A C 1
ATOM 1016 O O . PRO A 1 126 ? -17.251 7.666 -4.626 1.00 88.12 126 PRO A O 1
ATOM 1019 N N . GLY A 1 127 ? -15.068 8.165 -4.503 1.00 87.56 127 GLY A N 1
ATOM 1020 C CA . GLY A 1 127 ? -15.203 9.584 -4.860 1.00 87.56 127 GLY A CA 1
ATOM 1021 C C . GLY A 1 127 ? -15.598 10.528 -3.713 1.00 87.56 127 GLY A C 1
ATOM 1022 O O . GLY A 1 127 ? -15.395 11.735 -3.836 1.00 87.56 127 GLY A O 1
ATOM 1023 N N . ALA A 1 128 ? -16.085 10.024 -2.574 1.00 94.75 128 ALA A N 1
ATOM 1024 C CA . ALA A 1 128 ? -16.424 10.850 -1.414 1.00 94.75 128 ALA A CA 1
ATOM 1025 C C . ALA A 1 128 ? -15.195 11.080 -0.521 1.00 94.75 128 ALA A C 1
ATOM 1027 O O . ALA A 1 128 ? -14.953 10.364 0.453 1.00 94.75 128 ALA A O 1
ATOM 1028 N N . MET A 1 129 ? -14.404 12.095 -0.858 1.00 96.19 129 MET A N 1
ATOM 1029 C CA . MET A 1 129 ? -13.151 12.394 -0.165 1.00 96.19 129 MET A CA 1
ATOM 1030 C C . MET A 1 129 ? -13.367 12.887 1.269 1.00 96.19 129 MET A C 1
ATOM 1032 O O . MET A 1 129 ? -14.217 13.740 1.532 1.00 96.19 129 MET A O 1
ATOM 1036 N N . ARG A 1 130 ? -12.546 12.398 2.202 1.00 97.00 130 ARG A N 1
ATOM 1037 C CA . ARG A 1 130 ? -12.575 12.776 3.620 1.00 97.00 130 ARG A CA 1
ATOM 1038 C C . ARG A 1 130 ? -11.267 13.428 4.029 1.00 97.00 130 ARG A C 1
ATOM 1040 O O . ARG A 1 130 ? -10.191 13.065 3.563 1.00 97.00 130 ARG A O 1
ATOM 1047 N N . VAL A 1 131 ? -11.348 14.409 4.921 1.00 96.62 131 VAL A N 1
ATOM 1048 C CA . VAL A 1 131 ? -10.166 15.159 5.357 1.00 96.62 131 VAL A CA 1
ATOM 1049 C C . VAL A 1 131 ? -9.242 14.259 6.178 1.00 96.62 131 VAL A C 1
ATOM 1051 O O . VAL A 1 131 ? -9.637 13.714 7.208 1.00 96.62 131 VAL A O 1
ATOM 1054 N N . SER A 1 132 ? -7.986 14.145 5.749 1.00 96.81 132 SER A N 1
ATOM 1055 C CA . SER A 1 132 ? -6.960 13.371 6.452 1.00 96.81 132 SER A CA 1
ATOM 1056 C C . SER A 1 132 ? -6.553 14.028 7.763 1.00 96.81 132 SER A C 1
ATOM 1058 O O . SER A 1 132 ? -6.335 15.237 7.844 1.00 96.81 132 SER A O 1
ATOM 1060 N N . ARG A 1 133 ? -6.398 13.226 8.816 1.00 93.31 133 ARG A N 1
ATOM 1061 C CA . ARG A 1 133 ? -5.926 13.709 10.127 1.00 93.31 133 ARG A CA 1
ATOM 1062 C C . ARG A 1 133 ? -4.405 13.647 10.276 1.00 93.31 133 ARG A C 1
ATOM 1064 O O . ARG A 1 133 ? -3.868 14.218 11.219 1.00 93.31 133 ARG A O 1
ATOM 1071 N N . CYS A 1 134 ? -3.717 12.971 9.358 1.00 94.94 134 CYS A N 1
ATOM 1072 C CA . CYS A 1 134 ? -2.268 12.827 9.367 1.00 94.94 134 CYS A CA 1
ATOM 1073 C C . CYS A 1 134 ? -1.563 13.793 8.406 1.00 94.94 134 CYS A C 1
ATOM 1075 O O . CYS A 1 134 ? -2.163 14.385 7.506 1.00 94.94 134 CYS A O 1
ATOM 1077 N N . TYR A 1 135 ? -0.257 13.917 8.618 1.00 95.31 135 TYR A N 1
ATOM 1078 C CA . TYR A 1 135 ? 0.650 14.751 7.843 1.00 95.31 135 TYR A CA 1
ATOM 1079 C C . TYR A 1 135 ? 1.746 13.880 7.238 1.00 95.31 135 TYR A C 1
ATOM 1081 O O . TYR A 1 135 ? 2.092 12.839 7.799 1.00 95.31 135 TYR A O 1
ATOM 1089 N N . ILE A 1 136 ? 2.294 14.342 6.125 1.00 93.94 136 ILE A N 1
ATOM 1090 C CA . ILE A 1 136 ? 3.463 13.780 5.456 1.00 93.94 136 ILE A CA 1
ATOM 1091 C C . ILE A 1 136 ? 4.525 14.855 5.301 1.00 93.94 136 ILE A C 1
ATOM 1093 O O . ILE A 1 136 ? 4.224 16.051 5.318 1.00 93.94 136 ILE A O 1
ATOM 1097 N N . THR A 1 137 ? 5.764 14.409 5.158 1.00 91.12 137 THR A N 1
ATOM 1098 C CA . THR A 1 137 ? 6.890 15.266 4.807 1.00 91.12 137 THR A CA 1
ATOM 1099 C C . THR A 1 137 ? 7.222 15.004 3.350 1.00 91.12 137 THR A C 1
ATOM 1101 O O . THR A 1 137 ? 7.525 13.868 2.993 1.00 91.12 137 THR A O 1
ATOM 1104 N N . VAL A 1 138 ? 7.150 16.040 2.522 1.00 85.12 138 VAL A N 1
ATOM 1105 C CA . VAL A 1 138 ? 7.496 15.974 1.101 1.00 85.12 138 VAL A CA 1
ATOM 1106 C C . VAL A 1 138 ? 8.779 16.754 0.850 1.00 85.12 138 VAL A C 1
ATOM 1108 O O . VAL A 1 138 ? 9.010 17.799 1.464 1.00 85.12 138 VAL A O 1
ATOM 1111 N N . GLN A 1 139 ? 9.622 16.228 -0.036 1.00 82.25 139 GLN A N 1
ATOM 1112 C CA . GLN A 1 139 ? 10.784 16.955 -0.531 1.00 82.25 139 GLN A CA 1
ATOM 1113 C C . GLN A 1 139 ? 10.324 17.956 -1.586 1.00 82.25 139 GLN A C 1
ATOM 1115 O O . GLN A 1 139 ? 9.542 17.614 -2.473 1.00 82.25 139 GLN A O 1
ATOM 1120 N N . THR A 1 140 ? 10.813 19.185 -1.501 1.00 72.06 140 THR A N 1
ATOM 1121 C CA . THR A 1 140 ? 10.602 20.200 -2.530 1.00 72.06 140 THR A CA 1
ATOM 1122 C C . THR A 1 140 ? 11.925 20.555 -3.171 1.00 72.06 140 THR A C 1
ATOM 1124 O O . THR A 1 140 ? 12.912 20.790 -2.470 1.00 72.06 140 THR A O 1
ATOM 1127 N N . GLN A 1 141 ? 11.928 20.652 -4.497 1.00 60.62 141 GLN A N 1
ATOM 1128 C CA . GLN A 1 141 ? 13.023 21.296 -5.211 1.00 60.62 141 GLN A CA 1
ATOM 1129 C C . GLN A 1 141 ? 13.088 22.756 -4.740 1.00 60.62 141 GLN A C 1
ATOM 1131 O O . GLN A 1 141 ? 12.099 23.476 -4.866 1.00 60.62 141 GLN A O 1
ATOM 1136 N N . ALA A 1 142 ? 14.198 23.177 -4.129 1.00 56.12 142 ALA A N 1
ATOM 1137 C CA . ALA A 1 142 ? 14.378 24.578 -3.761 1.00 56.12 142 ALA A CA 1
ATOM 1138 C C . ALA A 1 142 ? 15.040 25.369 -4.892 1.00 56.12 142 ALA A C 1
ATOM 1140 O O . ALA A 1 142 ? 15.766 24.818 -5.722 1.00 56.12 142 ALA A O 1
ATOM 1141 N N . CYS A 1 143 ? 14.783 26.677 -4.863 1.00 54.09 143 CYS A N 1
ATOM 1142 C CA . CYS A 1 143 ? 15.409 27.715 -5.674 1.00 54.09 143 CYS A CA 1
ATOM 1143 C C . CYS A 1 143 ? 16.943 27.598 -5.696 1.00 54.09 143 CYS A C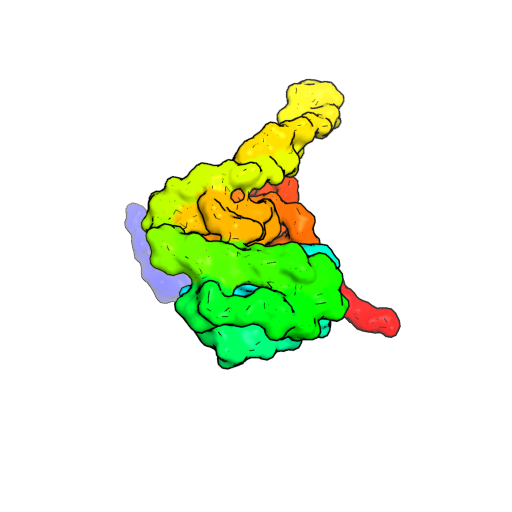 1
ATOM 1145 O O . CYS A 1 143 ? 17.510 27.115 -4.720 1.00 54.09 143 CYS A O 1
ATOM 1147 N N . GLU A 1 144 ? 17.536 28.075 -6.800 1.00 55.22 144 GLU A N 1
ATOM 1148 C CA . GLU A 1 144 ? 18.935 28.308 -7.258 1.00 55.22 144 GLU A CA 1
ATOM 1149 C C . GLU A 1 144 ? 20.164 27.857 -6.419 1.00 55.22 144 GLU A C 1
ATOM 1151 O O . GLU A 1 144 ? 21.240 27.664 -6.977 1.00 55.22 144 GLU A O 1
ATOM 1156 N N . ASN A 1 145 ? 20.036 27.596 -5.121 1.00 57.69 145 ASN A N 1
ATOM 1157 C CA . ASN A 1 145 ? 21.106 27.344 -4.158 1.00 57.69 145 ASN A CA 1
ATOM 1158 C C . ASN A 1 145 ? 21.249 25.848 -3.790 1.00 57.69 145 ASN A C 1
ATOM 1160 O O . ASN A 1 145 ? 22.000 25.506 -2.876 1.00 57.69 145 ASN A O 1
ATOM 1164 N N . GLY A 1 146 ? 20.499 24.949 -4.441 1.00 56.75 146 GLY A N 1
ATOM 1165 C CA . GLY A 1 146 ? 20.683 23.491 -4.354 1.00 56.75 146 GLY A CA 1
ATOM 1166 C C . GLY A 1 146 ? 20.344 22.825 -3.010 1.00 56.75 146 GLY A C 1
ATOM 1167 O O . GLY A 1 146 ? 20.676 21.659 -2.810 1.00 56.75 146 GLY A O 1
ATOM 1168 N N . SER A 1 147 ? 19.694 23.522 -2.074 1.00 59.34 147 SER A N 1
ATOM 1169 C CA . SER A 1 147 ? 19.301 22.955 -0.773 1.00 59.34 147 SER A CA 1
ATOM 1170 C C . SER A 1 147 ? 17.966 22.207 -0.883 1.00 59.34 147 SER A C 1
ATOM 1172 O O . SER A 1 147 ? 16.999 22.751 -1.394 1.00 59.34 147 SER A O 1
ATOM 1174 N N . ILE A 1 148 ? 17.860 20.969 -0.392 1.00 68.06 148 ILE A N 1
ATOM 1175 C CA . ILE A 1 148 ? 16.580 20.236 -0.402 1.00 68.06 148 ILE A CA 1
ATOM 1176 C C . ILE A 1 148 ? 15.689 20.764 0.729 1.00 68.06 148 ILE A C 1
ATOM 1178 O O . ILE A 1 148 ? 15.998 20.586 1.908 1.00 68.06 148 ILE A O 1
ATOM 1182 N N . GLY A 1 149 ? 14.574 21.404 0.373 1.00 78.88 149 GLY A N 1
ATOM 1183 C CA . GLY A 1 149 ? 13.551 21.819 1.331 1.00 78.88 149 GLY A CA 1
ATOM 1184 C C . GLY A 1 149 ? 12.657 20.643 1.728 1.00 78.88 149 GLY A C 1
ATOM 1185 O O . GLY A 1 149 ? 12.235 19.864 0.875 1.00 78.88 149 GLY A O 1
ATOM 1186 N N . LEU A 1 150 ? 12.347 20.511 3.020 1.00 85.75 150 LEU A N 1
ATOM 1187 C CA . LEU A 1 150 ? 11.341 19.568 3.516 1.00 85.75 150 LEU A CA 1
ATOM 1188 C C . LEU A 1 150 ? 10.099 20.343 3.950 1.00 85.75 150 LEU A C 1
ATOM 1190 O O . LEU A 1 150 ? 10.170 21.169 4.860 1.00 85.75 150 LEU A O 1
ATOM 1194 N N . ILE A 1 151 ? 8.953 20.047 3.339 1.00 88.88 151 ILE A N 1
ATOM 1195 C CA . ILE A 1 151 ? 7.672 20.651 3.711 1.00 88.88 151 ILE A CA 1
ATOM 1196 C C . ILE A 1 151 ? 6.802 19.605 4.396 1.00 88.88 151 ILE A C 1
ATOM 1198 O O . ILE A 1 151 ? 6.551 18.522 3.868 1.00 88.88 151 ILE A O 1
ATOM 1202 N N . LYS A 1 152 ? 6.302 19.950 5.585 1.00 93.19 152 LYS A N 1
ATOM 1203 C CA . LYS A 1 152 ? 5.265 19.178 6.267 1.00 93.19 152 LYS A CA 1
ATOM 1204 C C . LYS A 1 152 ? 3.901 19.642 5.771 1.00 93.19 152 LYS A C 1
ATOM 1206 O O . LYS A 1 152 ? 3.518 20.786 5.998 1.00 93.19 152 LYS A O 1
ATOM 1211 N N . MET A 1 153 ? 3.146 18.746 5.150 1.00 93.88 153 MET A N 1
ATOM 1212 C CA . MET A 1 153 ? 1.808 19.037 4.640 1.00 93.88 153 MET A CA 1
ATOM 1213 C C . MET A 1 153 ? 0.796 17.984 5.080 1.00 93.88 153 MET A C 1
ATOM 1215 O O . MET A 1 153 ? 1.150 16.890 5.519 1.00 93.88 153 MET A O 1
ATOM 1219 N N . ARG A 1 154 ? -0.489 18.328 5.004 1.00 96.50 154 ARG A N 1
ATOM 1220 C CA . ARG A 1 154 ? -1.572 17.388 5.304 1.00 96.50 154 ARG A CA 1
ATOM 1221 C C . ARG A 1 154 ? -1.627 16.313 4.220 1.00 96.50 154 ARG A C 1
ATOM 1223 O O . ARG A 1 154 ? -1.490 16.638 3.044 1.00 96.50 154 ARG A O 1
ATOM 1230 N N . TYR A 1 155 ? -1.837 15.054 4.607 1.00 96.88 155 TYR A N 1
ATOM 1231 C CA . TYR A 1 155 ? -1.989 13.973 3.630 1.00 96.88 155 TYR A CA 1
ATOM 1232 C C . TYR A 1 155 ? -3.216 14.251 2.731 1.00 96.88 155 TYR A C 1
ATOM 1234 O O . TYR A 1 155 ? -4.253 14.659 3.271 1.00 96.88 155 TYR A O 1
ATOM 1242 N N . PRO A 1 156 ? -3.142 14.046 1.402 1.00 95.56 156 PRO A N 1
ATOM 1243 C CA . PRO A 1 156 ? -4.271 14.270 0.498 1.00 95.56 156 PRO A CA 1
ATOM 1244 C C . PRO A 1 156 ? -5.561 13.567 0.962 1.00 95.56 156 PRO A C 1
ATOM 1246 O O . PRO A 1 156 ? -5.493 12.448 1.462 1.00 95.56 156 PRO A O 1
ATOM 1249 N N . PRO A 1 157 ? -6.743 14.192 0.868 1.00 96.62 157 PRO A N 1
ATOM 1250 C CA . PRO A 1 157 ? -8.001 13.537 1.225 1.00 96.62 157 PRO A CA 1
ATOM 1251 C C . PRO A 1 157 ? -8.210 12.211 0.479 1.00 96.62 157 PRO A C 1
ATOM 1253 O O . PRO A 1 157 ? -7.941 12.132 -0.715 1.00 96.62 157 PRO A O 1
ATOM 1256 N N . THR A 1 158 ? -8.722 11.197 1.177 1.00 96.94 158 THR A N 1
ATOM 1257 C CA . THR A 1 158 ? -9.125 9.899 0.606 1.00 96.94 158 THR A CA 1
ATOM 1258 C C . THR A 1 158 ? -10.486 9.489 1.177 1.00 96.94 158 THR A C 1
ATOM 1260 O O . THR A 1 158 ? -10.883 10.014 2.225 1.00 96.94 158 THR A O 1
ATOM 1263 N N . PRO A 1 159 ? -11.199 8.523 0.578 1.00 97.50 159 PRO A N 1
ATOM 1264 C CA . PRO A 1 159 ? -12.441 7.989 1.142 1.00 97.50 159 PRO A CA 1
ATOM 1265 C C . PRO A 1 159 ? -12.303 7.330 2.527 1.00 97.50 159 PRO A C 1
ATOM 1267 O O . PRO A 1 159 ? -13.296 7.192 3.233 1.00 97.50 159 PRO A O 1
ATOM 1270 N N . VAL A 1 160 ? -11.091 6.936 2.937 1.00 97.81 160 VAL A N 1
ATOM 1271 C CA . VAL A 1 160 ? -10.811 6.253 4.221 1.00 97.81 160 VAL A CA 1
ATOM 1272 C C . VAL A 1 160 ? -10.124 7.154 5.256 1.00 97.81 160 VAL A C 1
ATOM 1274 O O . VAL A 1 160 ? -9.774 6.714 6.353 1.00 97.81 160 VAL A O 1
ATOM 1277 N N . SER A 1 161 ? -9.907 8.428 4.929 1.00 97.56 161 SER A N 1
ATOM 1278 C CA . SER A 1 161 ? -9.102 9.363 5.724 1.00 97.56 161 SER A CA 1
ATOM 1279 C C . SER A 1 161 ? -9.678 9.718 7.097 1.00 97.56 161 SER A C 1
ATOM 1281 O O . SER A 1 161 ? -8.926 10.104 7.995 1.00 97.56 161 SER A O 1
ATOM 1283 N N . HIS A 1 162 ? -10.995 9.605 7.283 1.00 96.69 162 HIS A N 1
ATOM 1284 C CA . HIS A 1 162 ? -11.659 9.836 8.572 1.00 96.69 162 HIS A CA 1
ATOM 1285 C C . HIS A 1 162 ? -11.542 8.647 9.528 1.00 96.69 162 HIS A C 1
ATOM 1287 O O . HIS A 1 162 ? -11.779 8.821 10.726 1.00 96.69 162 HIS A O 1
ATOM 1293 N N . LEU A 1 163 ? -11.186 7.464 9.019 1.00 97.81 163 LEU A N 1
ATOM 1294 C CA . LEU A 1 163 ? -11.243 6.230 9.786 1.00 97.81 163 LEU A CA 1
ATOM 1295 C C . LEU A 1 163 ? -10.130 6.146 10.855 1.00 97.81 163 LEU A C 1
ATOM 1297 O O . LEU A 1 163 ? -8.991 6.585 10.639 1.00 97.81 163 LEU A O 1
ATOM 1301 N N . PRO A 1 164 ? -10.428 5.578 12.039 1.00 96.56 164 PRO A N 1
ATOM 1302 C CA . PRO A 1 164 ? -9.442 5.371 13.093 1.00 96.56 164 PRO A CA 1
ATOM 1303 C C . PRO A 1 164 ? -8.255 4.518 12.630 1.00 96.56 164 PRO A C 1
ATOM 1305 O O . PRO A 1 164 ? -8.408 3.392 12.178 1.00 96.56 164 PRO A O 1
ATOM 1308 N N . GLY A 1 165 ? -7.039 5.039 12.799 1.00 92.75 165 GLY A N 1
ATOM 1309 C CA . GLY A 1 165 ? -5.817 4.313 12.432 1.00 92.75 165 GLY A CA 1
ATOM 1310 C C . GLY A 1 165 ? -5.360 4.511 10.983 1.00 92.75 165 GLY A C 1
ATOM 1311 O O . GLY A 1 165 ? -4.302 3.996 10.630 1.00 92.75 165 GLY A O 1
ATOM 1312 N N . SER A 1 166 ? -6.066 5.330 10.196 1.00 95.62 166 SER A N 1
ATOM 1313 C CA . SER A 1 166 ? -5.669 5.761 8.849 1.00 95.62 166 SER A CA 1
ATOM 1314 C C . SER A 1 166 ? -4.483 6.742 8.858 1.00 95.62 166 SER A C 1
ATOM 1316 O O . SER A 1 166 ? -4.628 7.936 8.598 1.00 95.62 166 SER A O 1
ATOM 1318 N N . GLY A 1 167 ? -3.295 6.254 9.223 1.00 96.44 167 GLY A N 1
ATOM 1319 C CA . GLY A 1 167 ? -2.026 6.977 9.060 1.00 96.44 167 GLY A CA 1
ATOM 1320 C C . GLY A 1 167 ? -1.476 6.887 7.627 1.00 96.44 167 GLY A C 1
ATOM 1321 O O . GLY A 1 167 ? -2.037 6.145 6.822 1.00 96.44 167 GLY A O 1
ATOM 1322 N N . PRO A 1 168 ? -0.351 7.563 7.308 1.00 97.12 168 PRO A N 1
ATOM 1323 C CA . PRO A 1 168 ? 0.183 7.626 5.942 1.00 97.12 168 PRO A CA 1
ATOM 1324 C C . PRO A 1 168 ? 0.336 6.255 5.273 1.00 97.12 168 PRO A C 1
ATOM 1326 O O . PRO A 1 168 ? -0.164 6.060 4.177 1.00 97.12 168 PRO A O 1
ATOM 1329 N N . TYR A 1 169 ? 0.892 5.267 5.981 1.00 97.62 169 TYR A N 1
ATOM 1330 C CA . TYR A 1 169 ? 1.041 3.902 5.462 1.00 97.62 169 TYR A CA 1
ATOM 1331 C C . TYR A 1 169 ? -0.288 3.223 5.087 1.00 97.62 169 TYR A C 1
ATOM 1333 O O . TYR A 1 169 ? -0.385 2.555 4.058 1.00 97.62 169 TYR A O 1
ATOM 1341 N N . ALA A 1 170 ? -1.320 3.389 5.918 1.00 98.06 170 ALA A N 1
ATOM 1342 C CA . ALA A 1 170 ? -2.638 2.815 5.663 1.00 98.06 170 ALA A CA 1
ATOM 1343 C C . ALA A 1 170 ? -3.329 3.516 4.488 1.00 98.06 170 ALA A C 1
ATOM 1345 O O . ALA A 1 170 ? -3.956 2.858 3.661 1.00 98.06 170 ALA A O 1
ATOM 1346 N N . LEU A 1 171 ? -3.164 4.838 4.387 1.00 98.06 171 LEU A N 1
ATOM 1347 C CA . LEU A 1 171 ? -3.686 5.626 3.277 1.00 98.06 171 LEU A CA 1
ATOM 1348 C C . LEU A 1 171 ? -2.983 5.280 1.964 1.00 98.06 171 LEU A C 1
ATOM 1350 O O . LEU A 1 171 ? -3.662 4.979 0.993 1.00 98.06 171 LEU A O 1
ATOM 1354 N N . ASP A 1 172 ? -1.652 5.207 1.941 1.00 98.12 172 ASP A N 1
ATOM 1355 C CA . ASP A 1 172 ? -0.903 4.772 0.758 1.00 98.12 172 ASP A CA 1
ATOM 1356 C C . ASP A 1 172 ? -1.314 3.358 0.333 1.00 98.12 172 ASP A C 1
ATOM 1358 O O . ASP A 1 172 ? -1.576 3.124 -0.843 1.00 98.12 172 ASP A O 1
ATOM 1362 N N . SER A 1 173 ? -1.463 2.432 1.289 1.00 98.38 173 SER A N 1
ATOM 1363 C CA . SER A 1 173 ? -1.964 1.078 1.015 1.00 98.38 173 SER A CA 1
ATOM 1364 C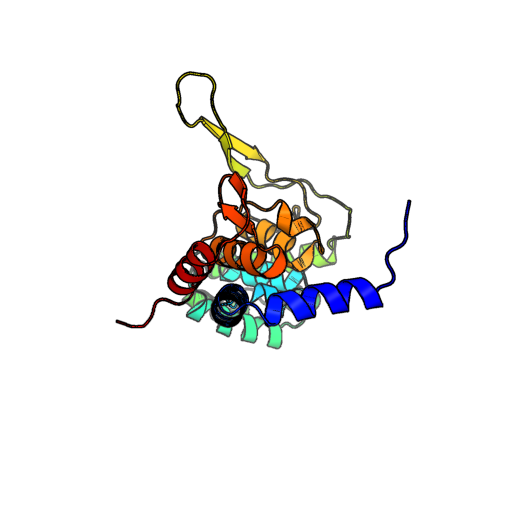 C . SER A 1 173 ? -3.347 1.117 0.354 1.00 98.38 173 SER A C 1
ATOM 1366 O O . SER A 1 173 ? -3.550 0.517 -0.699 1.00 98.38 173 SER A O 1
ATOM 1368 N N . TYR A 1 174 ? -4.295 1.873 0.912 1.00 98.00 174 TYR A N 1
ATOM 1369 C CA . TYR A 1 174 ? -5.620 2.027 0.312 1.00 98.00 174 TYR A CA 1
ATOM 1370 C C . TYR A 1 174 ? -5.547 2.605 -1.111 1.00 98.00 174 TYR A C 1
ATOM 1372 O O . TYR A 1 174 ? -6.180 2.081 -2.025 1.00 98.00 174 TYR A O 1
ATOM 1380 N N . ARG A 1 175 ? -4.745 3.647 -1.340 1.00 97.81 175 ARG A N 1
ATOM 1381 C CA . ARG A 1 175 ? -4.625 4.278 -2.664 1.00 97.81 175 ARG A CA 1
ATOM 1382 C C . ARG A 1 175 ? -3.958 3.370 -3.698 1.00 97.81 175 ARG A C 1
ATOM 1384 O O . ARG A 1 175 ? -4.294 3.427 -4.877 1.00 97.81 175 ARG A O 1
ATOM 1391 N N . ILE A 1 176 ? -3.025 2.521 -3.265 1.00 98.19 176 ILE A N 1
ATOM 1392 C CA . ILE A 1 176 ? -2.313 1.583 -4.141 1.00 98.19 176 ILE A CA 1
ATOM 1393 C C . ILE A 1 176 ? -3.198 0.398 -4.547 1.00 98.19 176 ILE A C 1
ATOM 1395 O O . ILE A 1 176 ? -3.124 -0.041 -5.700 1.00 98.19 176 ILE A O 1
ATOM 1399 N N . PHE A 1 177 ? -3.997 -0.122 -3.610 1.00 97.88 177 PHE A N 1
ATOM 1400 C CA . PHE A 1 177 ? -4.704 -1.396 -3.772 1.00 97.88 177 PHE A CA 1
ATOM 1401 C C . PHE A 1 177 ? -6.222 -1.256 -3.964 1.00 97.88 177 PHE A C 1
ATOM 1403 O O . PHE A 1 177 ? -6.796 -2.059 -4.687 1.00 97.88 177 PHE A O 1
ATOM 1410 N N . CYS A 1 178 ? -6.869 -0.243 -3.376 1.00 96.88 178 CYS A N 1
ATOM 1411 C CA . CYS A 1 178 ? -8.337 -0.126 -3.317 1.00 96.88 178 CYS A CA 1
ATOM 1412 C C . CYS A 1 178 ? -8.923 1.021 -4.163 1.00 96.88 178 CYS A C 1
ATOM 1414 O O . CYS A 1 178 ? -9.998 0.874 -4.733 1.00 96.88 178 CYS A O 1
ATOM 1416 N N . GLU A 1 179 ? -8.266 2.188 -4.221 1.00 91.56 179 GLU A N 1
ATOM 1417 C CA . GLU A 1 179 ? -8.872 3.436 -4.744 1.00 91.56 179 GLU A CA 1
ATOM 1418 C C . GLU A 1 179 ? -9.117 3.434 -6.268 1.00 91.56 179 GLU A C 1
ATOM 1420 O O . GLU A 1 179 ? -9.878 4.254 -6.781 1.00 91.56 179 GLU A O 1
ATOM 1425 N N . GLY A 1 180 ? -8.513 2.492 -6.997 1.00 87.38 180 GLY A N 1
ATOM 1426 C CA . GLY A 1 180 ? -8.762 2.259 -8.419 1.00 87.38 180 GLY A CA 1
ATOM 1427 C C . GLY A 1 180 ? -7.500 2.256 -9.283 1.00 87.38 180 GLY A C 1
ATOM 1428 O O . GLY A 1 180 ? -6.378 2.461 -8.817 1.00 87.38 180 GLY A O 1
ATOM 1429 N N . ALA A 1 181 ? -7.691 2.026 -10.584 1.00 82.00 181 ALA A N 1
ATOM 1430 C CA . ALA A 1 181 ? -6.610 1.698 -11.517 1.00 82.00 181 ALA A CA 1
ATOM 1431 C C . ALA A 1 181 ? -5.578 2.815 -11.754 1.00 82.00 181 ALA A C 1
ATOM 1433 O O . ALA A 1 181 ? -4.474 2.503 -12.185 1.00 82.00 181 ALA A O 1
ATOM 1434 N N . ALA A 1 182 ? -5.909 4.081 -11.480 1.00 90.00 182 ALA A N 1
ATOM 1435 C CA . ALA A 1 182 ? -5.008 5.220 -11.696 1.00 90.00 182 ALA A CA 1
ATOM 1436 C C . ALA A 1 182 ? -4.483 5.852 -10.395 1.00 90.00 182 ALA A C 1
ATOM 1438 O O . ALA A 1 182 ? -3.480 6.560 -10.418 1.00 90.00 182 ALA A O 1
ATOM 1439 N N . ALA A 1 183 ? -5.127 5.598 -9.250 1.00 93.56 183 ALA A N 1
ATOM 1440 C CA . ALA A 1 183 ? -4.797 6.271 -7.992 1.00 93.56 183 ALA A CA 1
ATOM 1441 C C . ALA A 1 183 ? -3.344 6.018 -7.556 1.00 93.56 183 ALA A C 1
ATOM 1443 O O . ALA A 1 183 ? -2.625 6.957 -7.198 1.00 93.56 183 ALA A O 1
ATOM 1444 N N . TRP A 1 184 ? -2.899 4.763 -7.679 1.00 96.31 184 TRP A N 1
ATOM 1445 C CA . TRP A 1 184 ? -1.553 4.308 -7.324 1.00 96.31 184 TRP A CA 1
ATOM 1446 C C . TRP A 1 184 ? -0.429 5.038 -8.077 1.00 96.31 184 TRP A C 1
ATOM 1448 O O . TRP A 1 184 ? 0.678 5.127 -7.553 1.00 96.31 184 TRP A O 1
ATOM 1458 N N . GLU A 1 185 ? -0.695 5.585 -9.270 1.00 96.50 185 GLU A N 1
ATOM 1459 C CA . GLU A 1 185 ? 0.317 6.258 -10.098 1.00 96.50 185 GLU A CA 1
ATOM 1460 C C . GLU A 1 185 ? 0.804 7.581 -9.473 1.00 96.50 185 GLU A C 1
ATOM 1462 O O . GLU A 1 185 ? 1.887 8.063 -9.790 1.00 96.50 185 GLU A O 1
ATOM 1467 N N . SER A 1 186 ? 0.038 8.150 -8.539 1.00 94.50 186 SER A N 1
ATOM 1468 C CA . SER A 1 186 ? 0.376 9.400 -7.837 1.00 94.50 186 SER A CA 1
ATOM 1469 C C . SER A 1 186 ? 0.846 9.198 -6.391 1.00 94.50 186 SER A C 1
ATOM 1471 O O . SER A 1 186 ? 1.017 10.169 -5.651 1.00 94.50 186 SER A O 1
ATOM 1473 N N . VAL A 1 187 ? 0.993 7.949 -5.941 1.00 95.88 187 VAL A N 1
ATOM 1474 C CA . VAL A 1 187 ? 1.364 7.638 -4.554 1.00 95.88 187 VAL A CA 1
ATOM 1475 C C . VAL A 1 187 ? 2.886 7.643 -4.417 1.00 95.88 187 VAL A C 1
ATOM 1477 O O . VAL A 1 187 ? 3.579 6.969 -5.173 1.00 95.88 187 VAL A O 1
ATOM 1480 N N . LEU A 1 188 ? 3.392 8.379 -3.425 1.00 95.56 188 LEU A N 1
ATOM 1481 C CA . LEU A 1 188 ? 4.812 8.467 -3.065 1.00 95.56 188 LEU A CA 1
ATOM 1482 C C . LEU A 1 188 ? 4.979 8.012 -1.602 1.00 95.56 188 LEU A C 1
ATOM 1484 O O . LEU A 1 188 ? 5.030 8.847 -0.695 1.00 95.56 188 LEU A O 1
ATOM 1488 N N . PRO A 1 189 ? 4.962 6.691 -1.339 1.00 96.00 189 PRO A N 1
ATOM 1489 C CA . PRO A 1 189 ? 4.990 6.161 0.013 1.00 96.00 189 PRO A CA 1
ATOM 1490 C C . PRO A 1 189 ? 6.395 6.240 0.611 1.00 96.00 189 PRO A C 1
ATOM 1492 O O . PRO A 1 189 ? 7.398 6.116 -0.086 1.00 96.00 189 PRO A O 1
ATOM 1495 N N . SER A 1 190 ? 6.472 6.350 1.937 1.00 94.38 190 SER A N 1
ATOM 1496 C CA . SER A 1 190 ? 7.739 6.202 2.676 1.00 94.38 190 SER A CA 1
ATOM 1497 C C . SER A 1 190 ? 7.994 4.770 3.163 1.00 94.38 190 SER A C 1
ATOM 1499 O O . SER A 1 190 ? 9.074 4.473 3.670 1.00 94.38 190 SER A O 1
ATOM 1501 N N . ASP A 1 191 ? 6.998 3.884 3.070 1.00 96.75 191 ASP A N 1
ATOM 1502 C CA . ASP A 1 191 ? 7.145 2.495 3.501 1.00 96.75 191 ASP A CA 1
ATOM 1503 C C . ASP A 1 191 ? 7.994 1.693 2.512 1.00 96.75 191 ASP A C 1
ATOM 1505 O O . ASP A 1 191 ? 7.717 1.657 1.315 1.00 96.75 191 ASP A O 1
ATOM 1509 N N . LYS A 1 192 ? 9.013 1.006 3.032 1.00 95.88 192 LYS A N 1
ATOM 1510 C CA . LYS A 1 192 ? 9.996 0.286 2.217 1.00 95.88 192 LYS A CA 1
ATOM 1511 C C . LYS A 1 192 ? 9.388 -0.826 1.356 1.00 95.88 192 LYS A C 1
ATOM 1513 O O . LYS A 1 192 ? 9.891 -1.075 0.264 1.00 95.88 192 LYS A O 1
ATOM 1518 N N . GLU A 1 193 ? 8.336 -1.500 1.822 1.00 96.94 193 GLU A N 1
ATOM 1519 C CA . GLU A 1 193 ? 7.734 -2.608 1.078 1.00 96.94 193 GLU A CA 1
ATOM 1520 C C . GLU A 1 193 ? 6.769 -2.075 0.009 1.00 96.94 193 GLU A C 1
ATOM 1522 O O . GLU A 1 193 ? 6.765 -2.582 -1.113 1.00 96.94 193 GLU A O 1
ATOM 1527 N N . LEU A 1 194 ? 6.047 -0.979 0.289 1.00 98.06 194 LEU A N 1
ATOM 1528 C CA . LEU A 1 194 ? 5.285 -0.257 -0.740 1.00 98.06 194 LEU A CA 1
ATOM 1529 C C . LEU A 1 194 ? 6.194 0.349 -1.819 1.00 98.06 194 LEU A C 1
ATOM 1531 O O . LEU A 1 194 ? 5.848 0.289 -2.996 1.00 98.06 194 LEU A O 1
ATOM 1535 N N . ILE A 1 195 ? 7.363 0.882 -1.448 1.00 98.19 195 ILE A N 1
ATOM 1536 C CA . ILE A 1 195 ? 8.363 1.400 -2.398 1.00 98.19 195 ILE A CA 1
ATOM 1537 C C . ILE A 1 195 ? 8.825 0.293 -3.349 1.00 98.19 195 ILE A C 1
ATOM 1539 O O . ILE A 1 195 ? 8.786 0.478 -4.565 1.00 98.19 195 ILE A O 1
ATOM 1543 N N . LYS A 1 196 ? 9.219 -0.875 -2.821 1.00 98.19 196 LYS A N 1
ATOM 1544 C CA . LYS A 1 196 ? 9.605 -2.035 -3.643 1.00 98.19 196 LYS A CA 1
ATOM 1545 C C . LYS A 1 196 ? 8.482 -2.453 -4.589 1.00 98.19 196 LYS A C 1
ATOM 1547 O O . LYS A 1 196 ? 8.723 -2.673 -5.776 1.00 98.19 196 LYS A O 1
ATOM 1552 N N . TYR A 1 197 ? 7.254 -2.533 -4.075 1.00 98.31 197 TYR A N 1
ATOM 1553 C CA . TYR A 1 197 ? 6.088 -2.894 -4.875 1.00 98.31 197 TYR A CA 1
ATOM 1554 C C . TYR A 1 197 ? 5.814 -1.876 -5.990 1.00 98.31 197 TYR A C 1
ATOM 1556 O O . TYR A 1 197 ? 5.557 -2.280 -7.120 1.00 98.31 197 TYR A O 1
ATOM 1564 N N . LEU A 1 198 ? 5.919 -0.569 -5.724 1.00 98.31 198 LEU A N 1
ATOM 1565 C CA . LEU A 1 198 ? 5.717 0.465 -6.743 1.00 98.31 198 LEU A CA 1
ATOM 1566 C C . LEU A 1 198 ? 6.836 0.503 -7.785 1.00 98.31 198 LEU A C 1
ATOM 1568 O O . LEU A 1 198 ? 6.515 0.602 -8.968 1.00 98.31 198 LEU A O 1
ATOM 1572 N N . LYS A 1 199 ? 8.109 0.345 -7.394 1.00 98.38 199 LYS A N 1
ATOM 1573 C CA . LYS A 1 199 ? 9.219 0.173 -8.352 1.00 98.38 199 LYS A CA 1
ATOM 1574 C C . LYS A 1 199 ? 8.924 -0.973 -9.319 1.00 98.38 199 LYS A C 1
ATOM 1576 O O . LYS A 1 199 ? 8.965 -0.787 -10.534 1.00 98.38 199 LYS A O 1
ATOM 1581 N N . TRP A 1 200 ? 8.555 -2.136 -8.777 1.00 98.50 200 TRP A N 1
ATOM 1582 C CA . TRP A 1 200 ? 8.154 -3.294 -9.574 1.00 98.50 200 TRP A CA 1
ATOM 1583 C C . TRP A 1 200 ? 6.952 -2.984 -10.475 1.00 98.50 200 TRP A C 1
ATOM 1585 O O . TRP A 1 200 ? 7.006 -3.237 -11.675 1.00 98.50 200 TRP A O 1
ATOM 1595 N N . LYS A 1 201 ? 5.878 -2.403 -9.927 1.00 98.00 201 LYS A N 1
ATOM 1596 C CA . LYS A 1 201 ? 4.620 -2.152 -10.648 1.00 98.00 201 LYS A CA 1
ATOM 1597 C C . LYS A 1 201 ? 4.812 -1.172 -11.805 1.00 98.00 201 LYS A C 1
ATOM 1599 O O . LYS A 1 201 ? 4.270 -1.408 -12.882 1.00 98.00 201 LYS A O 1
ATOM 1604 N N . TRP A 1 202 ? 5.600 -0.113 -11.621 1.00 98.31 202 TRP A N 1
ATOM 1605 C CA . TRP A 1 202 ? 5.952 0.829 -12.690 1.00 98.31 202 TRP A CA 1
ATOM 1606 C C . TRP A 1 202 ? 6.814 0.182 -13.775 1.00 98.31 202 TRP A C 1
ATOM 1608 O O . TRP A 1 202 ? 6.492 0.298 -14.961 1.00 98.31 202 TRP A O 1
ATOM 1618 N N . ALA A 1 203 ? 7.855 -0.552 -13.385 1.00 98.19 203 ALA A N 1
ATOM 1619 C CA . ALA A 1 203 ? 8.737 -1.230 -14.327 1.00 98.19 203 ALA A CA 1
ATOM 1620 C C . ALA A 1 203 ? 7.987 -2.294 -15.142 1.00 98.19 203 ALA A C 1
ATOM 1622 O O . ALA A 1 203 ? 8.108 -2.349 -16.363 1.00 98.19 203 ALA A O 1
ATOM 1623 N N . PHE A 1 204 ? 7.161 -3.103 -14.478 1.00 97.94 204 PHE A N 1
ATOM 1624 C CA . PHE A 1 204 ? 6.454 -4.217 -15.096 1.00 97.94 204 PHE A CA 1
ATOM 1625 C C . PHE A 1 204 ? 5.243 -3.765 -15.928 1.00 97.94 204 PHE A C 1
ATOM 1627 O O . PHE A 1 204 ? 5.117 -4.176 -17.081 1.00 97.94 204 PHE A O 1
ATOM 1634 N N . ASN A 1 205 ? 4.381 -2.887 -15.397 1.00 96.44 205 ASN A N 1
ATOM 1635 C CA . ASN A 1 205 ? 3.131 -2.504 -16.074 1.00 96.44 205 ASN A CA 1
ATOM 1636 C C . ASN A 1 205 ? 3.285 -1.333 -17.049 1.00 96.44 205 ASN A C 1
ATOM 1638 O O . ASN A 1 205 ? 2.465 -1.184 -17.953 1.00 96.44 205 ASN A O 1
ATOM 1642 N N . LYS A 1 206 ? 4.266 -0.450 -16.829 1.00 97.19 206 LYS A N 1
ATOM 1643 C CA . LYS A 1 206 ? 4.413 0.800 -17.593 1.00 97.19 206 LYS A CA 1
ATOM 1644 C C . LYS A 1 206 ? 5.763 0.922 -18.295 1.00 97.19 206 LYS A C 1
ATOM 1646 O O . LYS A 1 206 ? 5.959 1.912 -18.994 1.00 97.19 206 LYS A O 1
ATOM 1651 N N . LEU A 1 207 ? 6.671 -0.047 -18.119 1.00 97.56 207 LEU A N 1
ATOM 1652 C CA . LEU A 1 207 ? 8.035 -0.014 -18.660 1.00 97.56 207 LEU A CA 1
ATOM 1653 C C . LEU A 1 207 ? 8.746 1.305 -18.330 1.00 97.56 207 LEU A C 1
ATOM 1655 O O . LEU A 1 207 ? 9.427 1.889 -19.171 1.00 97.56 207 LEU A O 1
ATOM 1659 N N . ARG A 1 208 ? 8.558 1.798 -17.102 1.00 98.00 208 ARG A N 1
ATOM 1660 C CA . ARG A 1 208 ? 9.152 3.045 -16.617 1.00 98.00 208 ARG A CA 1
ATOM 1661 C C . ARG A 1 208 ? 9.920 2.822 -15.333 1.00 98.00 208 ARG A C 1
ATOM 1663 O O . ARG A 1 208 ? 9.516 2.032 -14.484 1.00 98.00 208 ARG A O 1
ATOM 1670 N N . GLN A 1 209 ? 11.000 3.573 -15.197 1.00 97.69 209 GLN A N 1
ATOM 1671 C CA . GLN A 1 209 ? 11.680 3.746 -13.926 1.00 97.69 209 GLN A CA 1
ATOM 1672 C C . GLN A 1 209 ? 10.778 4.537 -12.980 1.00 97.69 209 GLN A C 1
ATOM 1674 O O . GLN A 1 209 ? 9.971 5.364 -13.418 1.00 97.69 209 GLN A O 1
ATOM 1679 N N . TRP A 1 210 ? 10.923 4.300 -11.684 1.00 97.62 210 TRP A N 1
ATOM 1680 C CA . TRP A 1 210 ? 10.190 5.043 -10.670 1.00 97.62 210 TRP A CA 1
ATOM 1681 C C . TRP A 1 210 ? 11.059 5.292 -9.442 1.00 97.62 210 TRP A C 1
ATOM 1683 O O . TRP A 1 210 ? 11.741 4.384 -8.959 1.00 97.62 210 TRP A O 1
ATOM 1693 N N . ASP A 1 211 ? 11.012 6.527 -8.954 1.00 94.69 211 ASP A N 1
ATOM 1694 C CA . ASP A 1 211 ? 11.720 6.997 -7.770 1.00 94.69 211 ASP A CA 1
ATOM 1695 C C . ASP A 1 211 ? 10.714 7.377 -6.666 1.00 94.69 211 ASP A C 1
ATOM 1697 O O . ASP A 1 211 ? 9.704 8.021 -6.954 1.00 94.69 211 ASP A O 1
ATOM 1701 N N . PRO A 1 212 ? 10.961 7.019 -5.394 1.00 92.94 212 PRO A N 1
ATOM 1702 C CA . PRO A 1 212 ? 10.031 7.303 -4.301 1.00 92.94 212 PRO A CA 1
ATOM 1703 C C . PRO A 1 212 ? 9.850 8.791 -3.969 1.00 92.94 212 PRO A C 1
ATOM 1705 O O . PRO A 1 212 ? 8.879 9.134 -3.297 1.00 92.94 212 PRO A O 1
ATOM 1708 N N . SER A 1 213 ? 10.751 9.670 -4.416 1.00 90.12 213 SER A N 1
ATOM 1709 C CA . SER A 1 213 ? 10.666 11.120 -4.199 1.00 90.12 213 SER A CA 1
ATOM 1710 C C . SER A 1 213 ? 10.180 11.865 -5.445 1.00 90.12 213 SER A C 1
ATOM 1712 O O . SER A 1 213 ? 9.445 12.841 -5.320 1.00 90.12 213 SER A O 1
ATOM 1714 N N . LEU A 1 214 ? 10.575 11.413 -6.640 1.00 90.19 214 LEU A N 1
ATOM 1715 C CA . LEU A 1 214 ? 10.286 12.081 -7.917 1.00 90.19 214 LEU A CA 1
ATOM 1716 C C . LEU A 1 214 ? 9.115 11.458 -8.692 1.00 90.19 214 LEU A C 1
ATOM 1718 O O . LEU A 1 214 ? 8.544 12.108 -9.565 1.00 90.19 214 LEU A O 1
ATOM 1722 N N . GLY A 1 215 ? 8.740 10.217 -8.387 1.00 93.38 215 GLY A N 1
ATOM 1723 C CA . GLY A 1 215 ? 7.718 9.479 -9.118 1.00 93.38 215 GLY A CA 1
ATOM 1724 C C . GLY A 1 215 ? 8.238 8.860 -10.427 1.00 93.38 215 GLY A C 1
ATOM 1725 O O . GLY A 1 215 ? 9.386 8.410 -10.485 1.00 93.38 215 GLY A O 1
ATOM 1726 N N . PRO A 1 216 ? 7.397 8.743 -11.474 1.00 95.31 216 PRO A N 1
ATOM 1727 C CA . PRO A 1 216 ? 7.770 8.067 -12.715 1.00 95.31 216 PRO A CA 1
ATOM 1728 C C . PRO A 1 216 ? 8.822 8.847 -13.513 1.00 95.31 216 PRO A C 1
ATOM 1730 O O . PRO A 1 216 ? 8.675 10.041 -13.765 1.00 95.31 216 PRO A O 1
ATOM 1733 N N . GLY A 1 217 ? 9.856 8.140 -13.966 1.00 94.06 217 GLY A N 1
ATOM 1734 C CA . GLY A 1 217 ? 10.964 8.677 -14.751 1.00 94.06 217 GLY A CA 1
ATOM 1735 C C . GLY A 1 217 ? 10.981 8.176 -16.197 1.00 94.06 217 GLY A C 1
ATOM 1736 O O . GLY A 1 217 ? 9.939 7.989 -16.836 1.00 94.06 217 GLY A O 1
ATOM 1737 N N . MET A 1 218 ? 12.197 7.974 -16.710 1.00 96.00 218 MET A N 1
ATOM 1738 C CA . MET A 1 218 ? 12.477 7.485 -18.065 1.00 96.00 218 MET A CA 1
ATOM 1739 C C . MET A 1 218 ? 11.986 6.044 -18.279 1.00 96.00 218 MET A C 1
ATOM 1741 O O . MET A 1 218 ? 11.500 5.384 -17.358 1.00 96.00 218 MET A O 1
ATOM 1745 N N . LEU A 1 219 ? 12.105 5.546 -19.513 1.00 97.31 219 LEU A N 1
ATOM 1746 C CA . LEU A 1 219 ? 11.817 4.145 -19.815 1.00 97.31 219 LEU A CA 1
ATOM 1747 C C . LEU A 1 219 ? 12.742 3.213 -19.014 1.00 97.31 219 LEU A C 1
ATOM 1749 O O . LEU A 1 219 ? 13.924 3.497 -18.821 1.00 97.31 219 LEU A O 1
ATOM 1753 N N . ALA A 1 220 ? 12.179 2.105 -18.542 1.00 96.94 220 ALA A N 1
ATOM 1754 C CA . ALA A 1 220 ? 12.926 1.018 -17.928 1.00 96.94 220 ALA A CA 1
ATOM 1755 C C . ALA A 1 220 ? 13.655 0.250 -19.035 1.00 96.94 220 ALA A C 1
ATOM 1757 O O . ALA A 1 220 ? 13.022 -0.447 -19.831 1.00 96.94 220 ALA A O 1
ATOM 1758 N N . ASP A 1 221 ? 14.972 0.405 -19.100 1.00 95.50 221 ASP A N 1
ATOM 1759 C CA . ASP A 1 221 ? 15.817 -0.369 -19.998 1.00 95.50 221 ASP A CA 1
ATOM 1760 C C . ASP A 1 221 ? 16.179 -1.734 -19.389 1.00 95.50 221 ASP A C 1
ATOM 1762 O O . ASP A 1 221 ? 15.776 -2.089 -18.276 1.00 95.50 221 ASP A O 1
ATOM 1766 N N . LEU A 1 222 ? 16.912 -2.533 -20.166 1.00 96.25 222 LEU A N 1
ATOM 1767 C CA . LEU A 1 222 ? 17.328 -3.873 -19.766 1.00 96.25 222 LEU A CA 1
ATOM 1768 C C . LEU A 1 222 ? 18.161 -3.852 -18.475 1.00 96.25 222 LEU A C 1
ATOM 1770 O O . LEU A 1 222 ? 17.937 -4.677 -17.592 1.00 96.25 222 LEU A O 1
ATOM 1774 N N . GLU A 1 223 ? 19.094 -2.906 -18.365 1.00 96.50 223 GLU A N 1
ATOM 1775 C CA . GLU A 1 223 ? 19.978 -2.786 -17.207 1.00 96.50 223 GLU A CA 1
ATOM 1776 C C . GLU A 1 223 ? 19.180 -2.479 -15.937 1.00 96.50 223 GLU A C 1
ATOM 1778 O O . GLU A 1 223 ? 19.326 -3.176 -14.929 1.00 96.50 223 GLU A O 1
ATOM 1783 N N . TYR A 1 224 ? 18.266 -1.511 -16.002 1.00 97.25 224 TYR A N 1
ATOM 1784 C CA . TYR A 1 224 ? 17.381 -1.177 -14.894 1.00 97.25 224 TYR A CA 1
ATOM 1785 C C . TYR A 1 224 ? 16.533 -2.377 -14.455 1.00 97.25 224 TYR A C 1
ATOM 1787 O O . TYR A 1 224 ? 16.426 -2.650 -13.258 1.00 97.25 224 TYR A O 1
ATOM 1795 N N . MET A 1 225 ? 15.948 -3.129 -15.397 1.00 97.25 225 MET A N 1
ATOM 1796 C CA . MET A 1 225 ? 15.147 -4.316 -15.064 1.00 97.25 225 MET A CA 1
ATOM 1797 C C . MET A 1 225 ? 15.970 -5.386 -14.340 1.00 97.25 225 MET A C 1
ATOM 1799 O O . MET A 1 225 ? 15.481 -6.004 -13.389 1.00 97.25 225 MET A O 1
ATOM 1803 N N . GLU A 1 226 ? 17.213 -5.614 -14.762 1.00 96.31 226 GLU A N 1
ATOM 1804 C CA . GLU A 1 226 ? 18.101 -6.580 -14.116 1.00 96.31 226 GLU A CA 1
ATOM 1805 C C . GLU A 1 226 ? 18.536 -6.124 -12.721 1.00 96.31 226 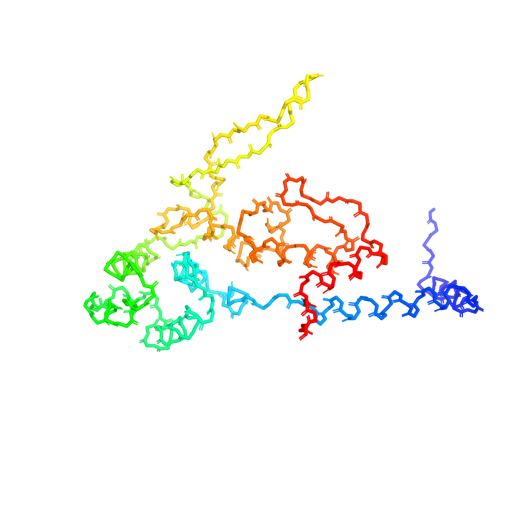GLU A C 1
ATOM 1807 O O . GLU A 1 226 ? 18.510 -6.926 -11.783 1.00 96.31 226 GLU A O 1
ATOM 1812 N N . GLN A 1 227 ? 18.888 -4.847 -12.559 1.00 97.06 227 GLN A N 1
ATOM 1813 C CA . GLN A 1 227 ? 19.239 -4.268 -11.260 1.00 97.06 227 GLN A CA 1
ATOM 1814 C C . GLN A 1 227 ? 18.058 -4.328 -10.287 1.00 97.06 227 GLN A C 1
ATOM 1816 O O . GLN A 1 227 ? 18.209 -4.817 -9.167 1.00 97.06 227 GLN A O 1
ATOM 1821 N N . LEU A 1 228 ? 16.866 -3.923 -10.732 1.00 97.75 228 LEU A N 1
ATOM 1822 C CA . LEU A 1 228 ? 15.654 -3.988 -9.923 1.00 97.75 228 LEU A CA 1
ATOM 1823 C C . LEU A 1 228 ? 15.316 -5.431 -9.535 1.00 97.75 228 LEU A C 1
ATOM 1825 O O . LEU A 1 228 ? 14.953 -5.695 -8.394 1.00 97.75 228 LEU A O 1
ATOM 1829 N N . THR A 1 229 ? 15.482 -6.392 -10.445 1.00 97.50 229 THR A N 1
ATOM 1830 C CA . THR A 1 229 ? 15.247 -7.806 -10.120 1.00 97.50 229 THR A CA 1
ATOM 1831 C C . THR A 1 229 ? 16.173 -8.288 -8.997 1.00 97.50 229 THR A C 1
ATOM 1833 O O . THR A 1 229 ? 15.709 -8.961 -8.077 1.00 97.50 229 THR A O 1
ATOM 1836 N N . LYS A 1 230 ? 17.457 -7.901 -9.021 1.00 96.00 230 LYS A N 1
ATOM 1837 C CA . LYS A 1 230 ? 18.412 -8.209 -7.941 1.00 96.00 230 LYS A CA 1
ATOM 1838 C C . LYS A 1 230 ? 18.040 -7.518 -6.625 1.00 96.00 230 LYS A C 1
ATOM 1840 O O . LYS A 1 230 ? 18.166 -8.134 -5.574 1.00 96.00 230 LYS A O 1
ATOM 1845 N N . GLU A 1 231 ? 17.557 -6.274 -6.677 1.00 95.69 231 GLU A N 1
ATOM 1846 C CA . GLU A 1 231 ? 17.080 -5.535 -5.495 1.00 95.69 231 GLU A CA 1
ATOM 1847 C C . GLU A 1 231 ? 15.882 -6.237 -4.830 1.00 95.69 231 GLU A C 1
ATOM 1849 O O . GLU A 1 231 ? 15.812 -6.336 -3.604 1.00 95.69 231 GLU A O 1
ATOM 1854 N N . LEU A 1 232 ? 14.928 -6.722 -5.630 1.00 95.44 232 LEU A N 1
ATOM 1855 C CA . LEU A 1 232 ? 13.683 -7.319 -5.139 1.00 95.44 232 LEU A CA 1
ATOM 1856 C C . LEU A 1 232 ? 13.852 -8.764 -4.660 1.00 95.44 232 LEU A C 1
ATOM 1858 O O . LEU A 1 232 ? 13.115 -9.198 -3.777 1.00 95.44 232 LEU A O 1
ATOM 1862 N N . HIS A 1 233 ? 14.789 -9.504 -5.249 1.00 85.88 233 HIS A N 1
ATOM 1863 C CA . HIS A 1 233 ? 15.128 -10.879 -4.890 1.00 85.88 233 HIS A CA 1
ATOM 1864 C C . HIS A 1 233 ? 16.646 -11.001 -4.718 1.00 85.88 233 HIS A C 1
ATOM 1866 O O . HIS A 1 233 ? 17.324 -11.518 -5.616 1.00 85.88 233 HIS A O 1
ATOM 1872 N N . PRO A 1 234 ? 17.196 -10.531 -3.583 1.00 70.56 234 PRO A N 1
ATOM 1873 C CA . PRO A 1 234 ? 18.594 -10.779 -3.276 1.00 70.56 234 PRO A CA 1
ATOM 1874 C C . PRO A 1 234 ? 18.801 -12.295 -3.236 1.00 70.56 234 PRO A C 1
ATOM 1876 O O . PRO A 1 234 ? 18.071 -13.010 -2.544 1.00 70.56 234 PRO A O 1
ATOM 1879 N N . GLN A 1 235 ? 19.739 -12.796 -4.044 1.00 55.12 235 GLN A N 1
ATOM 1880 C CA . GLN A 1 235 ? 20.150 -14.195 -3.950 1.00 55.12 235 GLN A CA 1
ATOM 1881 C C . GLN A 1 235 ? 20.631 -14.439 -2.511 1.00 55.12 235 GLN A C 1
ATOM 1883 O O . GLN A 1 235 ? 21.280 -13.550 -1.958 1.00 55.12 235 GLN A O 1
ATOM 1888 N N . PRO A 1 236 ? 20.283 -15.571 -1.881 1.00 51.91 236 PRO A N 1
ATOM 1889 C CA . PRO A 1 236 ? 20.876 -15.909 -0.597 1.00 51.91 236 PRO A CA 1
ATOM 1890 C C . PRO A 1 236 ? 22.399 -16.007 -0.770 1.00 51.91 236 PRO A C 1
ATOM 1892 O O . PRO A 1 236 ? 22.852 -16.642 -1.725 1.00 51.91 236 PRO A O 1
ATOM 1895 N N . ASP A 1 237 ? 23.136 -15.330 0.115 1.00 38.12 237 ASP A N 1
ATOM 1896 C CA . ASP A 1 237 ? 24.595 -15.456 0.247 1.00 38.12 237 ASP A CA 1
ATOM 1897 C C . ASP A 1 237 ? 25.013 -16.907 0.547 1.00 38.12 237 ASP A C 1
ATOM 1899 O O . ASP A 1 237 ? 24.267 -17.605 1.282 1.00 38.12 237 ASP A O 1
#

InterPro domains:
  IPR003265 HhH-GPD domain [PF00730] (57-127)
  IPR011257 DNA glycosylase [SSF48150] (42-204)
  IPR045138 Methyl-CpG binding protein MeCP2/MBD4 [PTHR15074] (43-202)

pLDDT: mean 91.12, std 12.66, range [38.12, 98.62]

Radius of gyration: 22.2 Å; chains: 1; bounding box: 46×44×70 Å

Secondary structure (DSSP, 8-state):
-----HHHHHHHHHHHHHSHHHHHHHHHHHHHHHHHHHT----HHHHTTT-HHHHHHHHHHHTTS-HHHHHHHHHHHHHHS-SHHHHHT--HHHHHHHHGGGS-HHHHHHHHHHHHHHHHHS---TT--B--S-EEEEEEPPSSS---EEEEEEPPPBTTTTSTT--HHHHHHHHHHTS-TTGGGG-----HHHHHHHHHHHHHHH-EEEETTTEEEEE--HHHHHHHHHHHSPPP-

Organism: NCBI:txid1052685

Sequence (237 aa):
MSLLSSADAHAEYRLLFRNPCFRNFYVTFMCAYRRLYLAKPILIQEQVADDPWKVLIAAMLLNKTAGKHAVPVFLDLTERWKTPQAMSLARPDVLEDLIKHLGLGKQRSKRIIELSQVYLGDPPIPGAMRVSRCYITVQTQACENGSIGLIKMRYPPTPVSHLPGSGPYALDSYRIFCEGAAAWESVLPSDKELIKYLKWKWAFNKLRQWDPSLGPGMLADLEYMEQLTKELHPQPD